Protein AF-A0A4Q1D4T2-F1 (afdb_monomer_lite)

Sequence (197 aa):
MIDPGKFRSHTGITPYEFVEYIIKCVTGVSAIFPLFMLFPDWHDDIYWMIISLMISMTYNNESKAAIERMRGNVIGSIVGGGCWFLKAFLTRFGTIAVNQNAALLICIIIGLVVIITACAGLRMISVARTALVGFFIVIIYEDHHHSWQGAVIRSASVVAGCMAGLCINKSFAWGSRVLFGEKMKGTGKGADGDSIY

Structure (mmCIF, N/CA/C/O backbone):
data_AF-A0A4Q1D4T2-F1
#
_entry.id   AF-A0A4Q1D4T2-F1
#
loop_
_atom_site.group_PDB
_atom_site.id
_atom_site.type_symbol
_atom_site.label_atom_id
_atom_site.label_alt_id
_atom_site.label_comp_id
_atom_site.label_asym_id
_atom_site.label_entity_id
_atom_site.label_seq_id
_atom_site.pdbx_PDB_ins_code
_atom_site.Cartn_x
_atom_site.Cartn_y
_atom_site.Cartn_z
_atom_site.occupancy
_atom_site.B_iso_or_equiv
_atom_site.auth_seq_id
_atom_site.auth_comp_id
_atom_site.auth_asym_id
_atom_site.auth_atom_id
_atom_site.pdbx_PDB_mo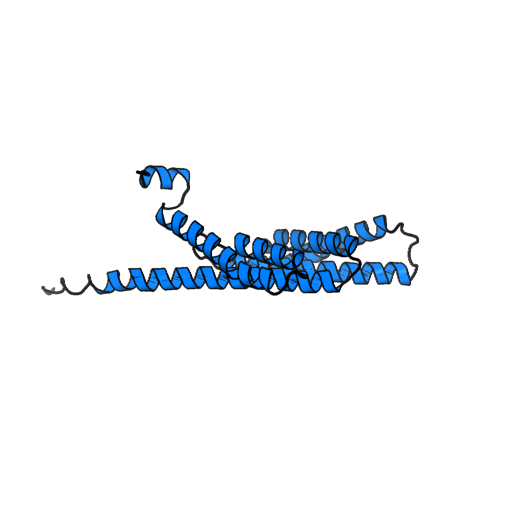del_num
ATOM 1 N N . MET A 1 1 ? -14.862 -18.295 29.938 1.00 54.44 1 MET A N 1
ATOM 2 C CA . MET A 1 1 ? -15.095 -16.839 29.814 1.00 54.44 1 MET A CA 1
ATOM 3 C C . MET A 1 1 ? -13.738 -16.158 29.770 1.00 54.44 1 MET A C 1
ATOM 5 O O . MET A 1 1 ? -12.902 -16.488 30.600 1.00 54.44 1 MET A O 1
ATOM 9 N N . ILE A 1 2 ? -13.475 -15.311 28.771 1.00 66.06 2 ILE A N 1
ATOM 10 C CA . ILE A 1 2 ? -12.213 -14.560 28.679 1.00 66.06 2 ILE A CA 1
ATOM 11 C C . ILE A 1 2 ? -12.228 -13.513 29.795 1.00 66.06 2 ILE A C 1
ATOM 13 O O . ILE A 1 2 ? -13.128 -12.679 29.818 1.00 66.06 2 ILE A O 1
ATOM 17 N N . ASP A 1 3 ? -11.269 -13.576 30.720 1.00 79.75 3 ASP A N 1
ATOM 18 C CA . ASP A 1 3 ? -11.080 -12.543 31.741 1.00 79.75 3 ASP A CA 1
ATOM 19 C C . ASP A 1 3 ? -10.652 -11.228 31.052 1.00 79.75 3 ASP A C 1
ATOM 21 O O . ASP A 1 3 ? -9.562 -11.178 30.465 1.00 79.75 3 ASP A O 1
ATOM 25 N N . PRO A 1 4 ? -11.480 -10.165 31.093 1.00 73.69 4 PRO A N 1
ATOM 26 C CA . PRO A 1 4 ? -11.188 -8.904 30.415 1.00 73.69 4 PRO A CA 1
ATOM 27 C C . PRO A 1 4 ? -9.897 -8.239 30.908 1.00 73.69 4 PRO A C 1
ATOM 29 O O . PRO A 1 4 ? -9.208 -7.587 30.120 1.00 73.69 4 PRO A O 1
ATOM 32 N N . GLY A 1 5 ? -9.554 -8.411 32.192 1.00 73.50 5 GLY A N 1
ATOM 33 C CA . GLY A 1 5 ? -8.363 -7.818 32.800 1.00 73.50 5 GLY A CA 1
ATOM 34 C C . GLY A 1 5 ? -7.083 -8.491 32.312 1.00 73.50 5 GLY A C 1
ATOM 35 O O . GLY A 1 5 ? -6.140 -7.817 31.891 1.00 73.50 5 GLY A O 1
ATOM 36 N N . LYS A 1 6 ? -7.083 -9.828 32.276 1.00 82.06 6 LYS A N 1
ATOM 37 C CA . LYS A 1 6 ? -5.957 -10.630 31.774 1.00 82.06 6 LYS A CA 1
ATOM 38 C C . LYS A 1 6 ? -5.776 -10.510 30.257 1.00 82.06 6 LYS A C 1
ATOM 40 O O . LYS A 1 6 ? -4.654 -10.557 29.761 1.00 82.06 6 LYS A O 1
ATOM 45 N N . PHE A 1 7 ? -6.865 -10.328 29.510 1.00 80.25 7 PHE A N 1
ATOM 46 C CA . PHE A 1 7 ? -6.803 -10.124 28.061 1.00 80.25 7 PHE A CA 1
ATOM 47 C C . PHE A 1 7 ? -6.173 -8.775 27.702 1.00 80.25 7 PHE A C 1
ATOM 49 O O . PHE A 1 7 ? -5.271 -8.718 26.863 1.00 80.25 7 PHE A O 1
ATOM 56 N N . ARG A 1 8 ? -6.597 -7.694 28.369 1.00 81.56 8 ARG A N 1
ATOM 57 C CA . ARG A 1 8 ? -6.056 -6.352 28.125 1.00 81.56 8 ARG A CA 1
ATOM 58 C C . ARG A 1 8 ? -4.578 -6.250 28.504 1.00 81.56 8 ARG A C 1
ATOM 60 O O . ARG A 1 8 ? -3.828 -5.615 27.771 1.00 81.56 8 ARG A O 1
ATOM 67 N N . SER A 1 9 ? -4.143 -6.877 29.599 1.00 80.19 9 SER A N 1
ATOM 68 C CA . SER A 1 9 ? -2.729 -6.839 30.003 1.00 80.19 9 SER A CA 1
ATOM 69 C C . SER A 1 9 ? -1.804 -7.550 29.013 1.00 80.19 9 SER A C 1
ATOM 71 O O . SER A 1 9 ? -0.653 -7.150 28.867 1.00 80.19 9 SER A O 1
ATOM 73 N N . HIS A 1 10 ? -2.302 -8.570 28.310 1.00 83.38 10 HIS A N 1
ATOM 74 C CA . HIS A 1 10 ? -1.513 -9.319 27.334 1.00 83.38 10 HIS A CA 1
ATOM 75 C C . HIS A 1 10 ? -1.548 -8.714 25.923 1.00 83.38 10 HIS A C 1
ATOM 77 O O . HIS A 1 10 ? -0.551 -8.761 25.211 1.00 83.38 10 HIS A O 1
ATOM 83 N N . THR A 1 11 ? -2.687 -8.151 25.510 1.00 80.69 11 THR A N 1
ATOM 84 C CA . THR A 1 11 ? -2.911 -7.706 24.119 1.00 80.69 11 THR A CA 1
ATOM 85 C C . THR A 1 11 ? -2.882 -6.191 23.935 1.00 80.69 11 THR A C 1
ATOM 87 O O . THR A 1 11 ? -2.790 -5.714 22.807 1.00 80.69 11 THR A O 1
ATOM 90 N N . GLY A 1 12 ? -2.990 -5.416 25.017 1.00 83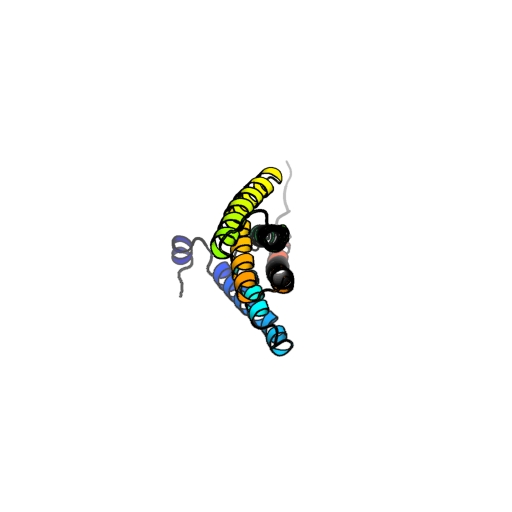.44 12 GLY A N 1
ATOM 91 C CA . GLY A 1 12 ? -3.098 -3.957 24.964 1.00 83.44 12 GLY A CA 1
ATOM 92 C C . GLY A 1 12 ? -4.442 -3.433 24.440 1.00 83.44 12 GLY A C 1
ATOM 93 O O . GLY A 1 12 ? -4.634 -2.220 24.407 1.00 83.44 12 GLY A O 1
ATOM 94 N N . ILE A 1 13 ? -5.381 -4.312 24.071 1.00 85.44 13 ILE A N 1
ATOM 95 C CA . ILE A 1 13 ? -6.704 -3.960 23.538 1.00 85.44 13 ILE A CA 1
ATOM 96 C C . ILE A 1 13 ? -7.817 -4.605 24.365 1.00 85.44 13 ILE A C 1
ATOM 98 O O . ILE A 1 13 ? -7.621 -5.590 25.079 1.00 85.44 13 ILE A O 1
ATOM 102 N N . THR A 1 14 ? -9.014 -4.033 24.307 1.00 85.75 14 THR A N 1
ATOM 103 C CA . THR A 1 14 ? -10.193 -4.631 24.939 1.00 85.75 14 THR A CA 1
ATOM 104 C C . THR A 1 14 ? -10.727 -5.806 24.114 1.00 85.75 14 THR A C 1
ATOM 106 O O . THR A 1 14 ? -10.590 -5.816 22.888 1.00 85.75 14 THR A O 1
ATOM 109 N N . PRO A 1 15 ? -11.412 -6.780 24.746 1.00 83.25 15 PRO A N 1
ATOM 110 C CA . PRO A 1 15 ? -12.112 -7.835 24.011 1.00 83.25 15 PRO A CA 1
ATOM 111 C C . PRO A 1 15 ? -13.119 -7.284 22.988 1.00 83.25 15 PRO A C 1
ATOM 113 O O . PRO A 1 15 ? -13.308 -7.873 21.929 1.00 83.25 15 PRO A O 1
ATOM 116 N N . TYR A 1 16 ? -13.735 -6.135 23.285 1.00 82.56 16 TYR A N 1
ATOM 117 C CA . TYR A 1 16 ? -14.653 -5.450 22.378 1.00 82.56 16 TYR A CA 1
ATOM 118 C C . TYR A 1 16 ? -13.938 -4.918 21.126 1.00 82.56 16 TYR A C 1
ATOM 120 O O . TYR A 1 16 ? -14.364 -5.226 20.018 1.00 82.56 16 TYR A O 1
ATOM 128 N N . GLU A 1 17 ? -12.821 -4.195 21.279 1.00 85.06 17 GLU A N 1
ATOM 129 C CA . GLU A 1 17 ? -12.025 -3.701 20.141 1.00 85.06 17 GLU A CA 1
ATOM 130 C C . GLU A 1 17 ? -11.497 -4.848 19.274 1.00 85.06 17 GLU A C 1
ATOM 132 O O . GLU A 1 17 ? -11.436 -4.728 18.051 1.00 85.06 17 GLU A O 1
ATOM 137 N N . PHE A 1 18 ? -11.156 -5.980 19.895 1.00 85.69 18 PHE A N 1
ATOM 138 C CA . PHE A 1 18 ? -10.726 -7.179 19.183 1.00 85.69 18 PHE A CA 1
ATOM 139 C C . PHE A 1 18 ? -11.845 -7.773 18.315 1.00 85.69 18 PHE A C 1
ATOM 141 O O . PHE A 1 18 ? -11.634 -8.037 17.131 1.00 85.69 18 PHE A O 1
ATOM 148 N N . VAL A 1 19 ? -13.048 -7.940 18.873 1.00 86.94 19 VAL A N 1
ATOM 149 C CA . VAL A 1 19 ? -14.211 -8.435 18.120 1.00 86.94 19 VAL A CA 1
ATOM 150 C C . VAL A 1 19 ? -14.622 -7.441 17.032 1.00 86.94 19 VAL A C 1
ATOM 152 O O . VAL A 1 19 ? -14.860 -7.850 15.898 1.00 86.94 19 VAL A O 1
ATOM 155 N N . GLU A 1 20 ? -14.640 -6.140 17.334 1.00 85.56 20 GLU A N 1
ATOM 156 C CA . GLU A 1 20 ? -14.912 -5.085 16.351 1.00 85.56 20 GLU A CA 1
ATOM 157 C C . GLU A 1 20 ? -13.915 -5.155 15.183 1.00 85.56 20 GLU A C 1
ATOM 159 O O . GLU A 1 20 ? -14.311 -5.078 14.020 1.00 85.56 20 GLU A O 1
ATOM 164 N N . TYR A 1 21 ? -12.629 -5.362 15.473 1.00 86.88 21 TYR A N 1
ATOM 165 C CA . TYR A 1 21 ? -11.598 -5.507 14.450 1.00 86.88 21 TYR A CA 1
ATOM 166 C C . TYR A 1 21 ? -11.799 -6.755 13.578 1.00 86.88 21 TYR A C 1
ATOM 168 O O . TYR A 1 21 ? -11.723 -6.656 12.353 1.00 86.88 21 TYR A O 1
ATOM 176 N N . ILE A 1 22 ? -12.135 -7.908 14.170 1.00 89.69 22 ILE A N 1
ATOM 177 C CA . ILE A 1 22 ? -12.465 -9.125 13.408 1.00 89.69 22 ILE A CA 1
ATOM 178 C C . ILE A 1 22 ? -13.648 -8.866 12.471 1.00 89.69 22 ILE A C 1
ATOM 180 O O . ILE A 1 22 ? -13.569 -9.178 11.282 1.00 89.69 22 ILE A O 1
ATOM 184 N N . ILE A 1 23 ? -14.724 -8.258 12.980 1.00 89.12 23 ILE A N 1
ATOM 185 C CA . ILE A 1 23 ? -15.926 -7.977 12.187 1.00 89.12 23 ILE A CA 1
ATOM 186 C C . ILE A 1 23 ? -15.597 -7.030 11.026 1.00 89.12 23 ILE A C 1
ATOM 188 O O . ILE A 1 23 ? -16.047 -7.277 9.906 1.00 89.12 23 ILE A O 1
ATOM 192 N N . LYS A 1 24 ? -14.781 -5.989 11.242 1.00 88.62 24 LYS A N 1
ATOM 193 C CA . LYS A 1 24 ? -14.320 -5.092 10.166 1.00 88.62 24 LYS A CA 1
ATOM 194 C C . LYS A 1 24 ? -13.550 -5.837 9.083 1.00 88.62 24 LYS A C 1
ATOM 196 O O . LYS A 1 24 ? -13.834 -5.641 7.904 1.00 88.62 24 LYS A O 1
ATOM 201 N N . CYS A 1 25 ? -12.605 -6.693 9.469 1.00 90.12 25 CYS A N 1
ATOM 202 C CA . CYS A 1 25 ? -11.808 -7.468 8.521 1.00 90.12 25 CYS A CA 1
ATOM 203 C C . CYS A 1 25 ? -12.690 -8.412 7.693 1.00 90.12 25 CYS A C 1
ATOM 205 O O . CYS A 1 25 ? -12.616 -8.398 6.466 1.00 90.12 25 CYS A O 1
ATOM 207 N N . VAL A 1 26 ? -13.583 -9.166 8.342 1.00 92.38 26 VAL A N 1
ATOM 208 C CA . VAL A 1 26 ? -14.508 -10.083 7.656 1.00 92.38 26 VAL A CA 1
ATOM 209 C C . VAL A 1 26 ? -15.459 -9.321 6.732 1.00 92.38 26 VAL A C 1
ATOM 211 O O . VAL A 1 26 ? -15.619 -9.699 5.572 1.00 92.38 26 VAL A O 1
ATOM 214 N N . THR A 1 27 ? -16.043 -8.216 7.204 1.00 89.44 27 THR A N 1
ATOM 215 C CA . THR A 1 27 ? -16.947 -7.368 6.407 1.00 89.44 27 THR A CA 1
ATOM 216 C C . THR A 1 27 ? -16.222 -6.776 5.202 1.00 89.44 27 THR A C 1
ATOM 218 O O . THR A 1 27 ? -16.759 -6.772 4.100 1.00 89.44 27 THR A O 1
ATOM 221 N N . GLY A 1 28 ? -14.983 -6.318 5.388 1.00 88.12 28 GLY A N 1
ATOM 222 C CA . GLY A 1 28 ? -14.174 -5.754 4.317 1.00 88.12 28 GLY A CA 1
ATOM 223 C C . GLY A 1 28 ? -13.866 -6.761 3.212 1.00 88.12 28 GLY A C 1
ATOM 224 O O . GLY A 1 28 ? -14.085 -6.457 2.043 1.00 88.12 28 GLY A O 1
ATOM 225 N N . VAL A 1 29 ? -13.399 -7.964 3.561 1.00 89.62 29 VAL A N 1
ATOM 226 C CA . VAL A 1 29 ? -13.145 -9.015 2.557 1.00 89.62 29 VAL A CA 1
ATOM 227 C C . VAL A 1 29 ? -14.445 -9.416 1.860 1.00 89.62 29 VAL A C 1
ATOM 229 O O . VAL A 1 29 ? -14.484 -9.514 0.634 1.00 89.62 29 VAL A O 1
ATOM 232 N N . SER A 1 30 ? -15.528 -9.568 2.625 1.00 89.88 30 SER A N 1
ATOM 233 C CA . SER A 1 30 ? -16.848 -9.906 2.079 1.00 89.88 30 SER A CA 1
ATOM 234 C C . SER A 1 30 ? -17.364 -8.840 1.108 1.00 89.88 30 SER A C 1
ATOM 236 O O . SER A 1 30 ? -18.016 -9.178 0.128 1.00 89.88 30 SER A O 1
ATOM 238 N N . ALA A 1 31 ? -17.040 -7.562 1.329 1.00 87.25 31 ALA A N 1
ATOM 239 C CA . ALA A 1 31 ? -17.412 -6.470 0.432 1.00 87.25 31 ALA A CA 1
ATOM 240 C C . ALA A 1 31 ? -16.628 -6.470 -0.894 1.00 87.25 31 ALA A C 1
ATOM 242 O O . ALA A 1 31 ? -17.139 -5.969 -1.892 1.00 87.25 31 ALA A O 1
ATOM 243 N N . ILE A 1 32 ? -15.413 -7.034 -0.927 1.00 86.75 32 ILE A N 1
ATOM 244 C CA . ILE A 1 32 ? -14.623 -7.182 -2.164 1.00 86.75 32 ILE A CA 1
ATOM 245 C C . ILE A 1 32 ? -15.040 -8.432 -2.957 1.00 86.75 32 ILE A C 1
ATOM 247 O O . ILE A 1 32 ? -14.897 -8.460 -4.178 1.00 86.75 32 ILE A O 1
ATOM 251 N N . PHE A 1 33 ? -15.610 -9.447 -2.306 1.00 85.88 33 PHE A N 1
ATOM 252 C CA . PHE A 1 33 ? -16.002 -10.704 -2.952 1.00 85.88 33 PHE A CA 1
ATOM 253 C C . PHE A 1 33 ? -16.898 -10.549 -4.206 1.00 85.88 33 PHE A C 1
ATOM 255 O O . PHE A 1 33 ? -16.615 -11.207 -5.207 1.00 85.88 33 PHE A O 1
ATOM 262 N N . PRO A 1 34 ? -17.912 -9.660 -4.251 1.00 85.94 34 PRO A N 1
ATOM 263 C CA . PRO A 1 34 ? -18.678 -9.425 -5.477 1.00 85.94 34 PRO A CA 1
ATOM 264 C C . PRO A 1 34 ? -17.823 -8.885 -6.628 1.00 85.94 34 PRO A C 1
ATOM 266 O O . PRO A 1 34 ? -18.046 -9.241 -7.781 1.00 85.94 34 PRO A O 1
ATOM 269 N N . LEU A 1 35 ? -16.819 -8.056 -6.326 1.00 82.06 35 LEU A N 1
ATOM 270 C CA . LEU A 1 35 ? -15.911 -7.501 -7.329 1.00 82.06 35 LEU A CA 1
ATOM 271 C C . LEU A 1 35 ? -15.062 -8.604 -7.974 1.00 82.06 35 LEU A C 1
ATOM 273 O O . LEU A 1 35 ? -14.841 -8.585 -9.180 1.00 82.06 35 LEU A O 1
ATOM 277 N N . PHE A 1 36 ? -14.671 -9.601 -7.179 1.00 82.25 36 PHE A N 1
ATOM 278 C CA . PHE A 1 36 ? -13.978 -10.801 -7.646 1.00 82.25 36 PHE A CA 1
ATOM 279 C C . PHE A 1 36 ? -14.824 -11.642 -8.607 1.00 82.25 36 PHE A C 1
ATOM 281 O O . PHE A 1 36 ? -14.306 -12.154 -9.593 1.00 82.25 36 PHE A O 1
ATOM 288 N N . MET A 1 37 ? -16.133 -11.752 -8.362 1.00 85.12 37 MET A N 1
ATOM 289 C CA . MET A 1 37 ? -17.036 -12.468 -9.270 1.00 85.12 37 MET A CA 1
ATOM 290 C C . MET A 1 37 ? -17.311 -11.710 -10.573 1.00 85.12 37 MET A C 1
ATOM 292 O O . MET A 1 37 ? -17.527 -12.339 -11.605 1.00 85.12 37 MET A O 1
ATOM 296 N N . LEU A 1 38 ? -17.321 -10.375 -10.534 1.00 87.12 38 LEU A N 1
ATOM 297 C CA . LEU A 1 38 ? -17.622 -9.538 -11.700 1.00 87.12 38 LEU A CA 1
ATOM 298 C C . LEU A 1 38 ? -16.421 -9.345 -12.636 1.00 87.12 38 LEU A C 1
ATOM 300 O O . LEU A 1 38 ? -16.621 -9.167 -13.835 1.00 87.12 38 LEU A O 1
ATOM 304 N N . PHE A 1 39 ? -15.193 -9.384 -12.108 1.00 84.12 39 PHE A N 1
ATOM 305 C CA . PHE A 1 39 ? -13.964 -9.119 -12.867 1.00 84.12 39 PHE A CA 1
ATOM 306 C C . PHE A 1 39 ? -12.912 -10.226 -12.662 1.00 84.12 39 PHE A C 1
ATOM 308 O O . PHE A 1 39 ? -11.862 -9.975 -12.065 1.00 84.12 39 PHE A O 1
ATOM 315 N N . PRO A 1 40 ? -13.159 -11.454 -13.156 1.00 76.31 40 PRO A N 1
ATOM 316 C CA . PRO A 1 40 ? -12.243 -12.581 -12.973 1.00 76.31 40 PRO A CA 1
ATOM 317 C C . PRO A 1 40 ? -10.883 -12.372 -13.656 1.00 76.31 40 PRO A C 1
ATOM 319 O O . PRO A 1 40 ? -9.874 -12.863 -13.161 1.00 76.31 40 PRO A O 1
ATOM 322 N N . ASP A 1 41 ? -10.828 -11.595 -14.741 1.00 78.88 41 ASP A N 1
ATOM 323 C CA . ASP A 1 41 ? -9.581 -11.301 -15.461 1.00 78.88 41 ASP A CA 1
ATOM 324 C C . ASP A 1 41 ? -8.625 -10.392 -14.663 1.00 78.88 41 ASP A C 1
ATOM 326 O O . ASP A 1 41 ? -7.455 -10.265 -15.010 1.00 78.88 41 ASP A O 1
ATOM 330 N N . TRP A 1 42 ? -9.109 -9.732 -13.601 1.00 77.31 42 TRP A N 1
ATOM 331 C CA . TRP A 1 42 ? -8.349 -8.765 -12.789 1.00 77.31 42 TRP A CA 1
ATOM 332 C C . TRP A 1 42 ? -7.916 -9.368 -11.445 1.00 77.31 42 TRP A C 1
ATOM 334 O O . TRP A 1 42 ? -7.736 -8.675 -10.444 1.00 77.31 42 TRP A O 1
ATOM 344 N N . HIS A 1 43 ? -7.782 -10.690 -11.403 1.00 75.94 43 HIS A N 1
ATOM 345 C CA . HIS A 1 43 ? -7.569 -11.471 -10.190 1.00 75.94 43 HIS A CA 1
ATOM 346 C C . HIS A 1 43 ? -6.373 -10.990 -9.344 1.00 75.94 43 HIS A C 1
ATOM 348 O O . HIS A 1 43 ? -6.500 -10.803 -8.130 1.00 75.94 43 HIS A O 1
ATOM 354 N N . ASP A 1 44 ? -5.235 -10.714 -9.985 1.00 77.88 44 ASP A N 1
ATOM 355 C CA . ASP A 1 44 ? -4.023 -10.243 -9.305 1.00 77.88 44 ASP A CA 1
ATOM 356 C C . ASP A 1 44 ? -4.216 -8.853 -8.689 1.00 77.88 44 ASP A C 1
ATOM 358 O O . ASP A 1 44 ? -3.823 -8.599 -7.546 1.00 77.88 44 ASP A O 1
ATOM 362 N N . ASP A 1 45 ? -4.893 -7.959 -9.407 1.00 81.88 45 ASP A N 1
ATOM 363 C CA . ASP A 1 45 ? -5.210 -6.608 -8.950 1.00 81.88 45 ASP A CA 1
ATOM 364 C C . ASP A 1 45 ? -6.181 -6.612 -7.765 1.00 81.88 45 ASP A C 1
ATOM 366 O O . ASP A 1 45 ? -6.041 -5.816 -6.828 1.00 81.88 45 ASP A O 1
ATOM 370 N N . ILE A 1 46 ? -7.122 -7.558 -7.750 1.00 84.00 46 ILE A N 1
ATOM 371 C CA . ILE A 1 46 ? -8.056 -7.743 -6.639 1.00 84.00 46 ILE A CA 1
ATOM 372 C C . ILE A 1 46 ? -7.321 -8.236 -5.388 1.00 84.00 46 ILE A C 1
ATOM 374 O O . ILE A 1 46 ? -7.613 -7.755 -4.290 1.00 84.00 46 ILE A O 1
ATOM 378 N N . TYR A 1 47 ? -6.306 -9.098 -5.510 1.00 84.62 47 TYR A N 1
ATOM 379 C CA . TYR A 1 47 ? -5.472 -9.450 -4.356 1.00 84.62 47 TYR A CA 1
ATOM 380 C C . TYR A 1 47 ? -4.720 -8.250 -3.789 1.00 84.62 47 TYR A C 1
ATOM 382 O O . TYR A 1 47 ? -4.688 -8.070 -2.569 1.00 84.62 47 TYR A O 1
ATOM 390 N N . TRP A 1 48 ? -4.172 -7.383 -4.641 1.00 82.88 48 TRP A N 1
ATOM 391 C CA . TRP A 1 48 ? -3.537 -6.146 -4.181 1.00 82.88 48 TRP A CA 1
ATOM 392 C C . TRP A 1 48 ? -4.520 -5.220 -3.468 1.00 82.88 48 TRP A C 1
ATOM 394 O O . TRP A 1 48 ? -4.162 -4.598 -2.459 1.00 82.88 48 TRP A O 1
ATOM 404 N N . MET A 1 49 ? -5.767 -5.168 -3.936 1.00 86.56 49 MET A N 1
ATOM 405 C CA . MET A 1 49 ? -6.842 -4.437 -3.275 1.00 86.56 49 MET A CA 1
ATOM 406 C C . MET A 1 49 ? -7.162 -5.028 -1.895 1.00 86.56 49 MET A C 1
ATOM 408 O O . MET A 1 49 ? -7.218 -4.276 -0.921 1.00 86.56 49 MET A O 1
ATOM 412 N N . ILE A 1 50 ? -7.299 -6.355 -1.776 1.00 87.00 50 ILE A N 1
ATOM 413 C CA . ILE A 1 50 ? -7.564 -7.049 -0.501 1.00 87.00 50 ILE A CA 1
ATOM 414 C C . ILE A 1 50 ? -6.420 -6.825 0.489 1.00 87.00 50 ILE A C 1
ATOM 416 O O . ILE A 1 50 ? -6.665 -6.466 1.641 1.00 87.00 50 ILE A O 1
ATOM 420 N N . ILE A 1 51 ? -5.170 -6.983 0.048 1.00 87.12 51 ILE A N 1
ATOM 421 C CA . ILE A 1 51 ? -3.989 -6.734 0.883 1.00 87.12 51 ILE A CA 1
ATOM 422 C C . ILE A 1 51 ? -4.025 -5.298 1.409 1.00 87.12 51 ILE A C 1
ATOM 424 O O . ILE A 1 51 ? -3.899 -5.073 2.612 1.00 87.12 51 ILE A O 1
ATOM 428 N N . SER A 1 52 ? -4.258 -4.324 0.530 1.00 86.00 52 SER A N 1
ATOM 429 C CA . SER A 1 52 ? -4.295 -2.902 0.890 1.00 86.00 52 SER A CA 1
ATOM 430 C C . SER A 1 52 ? -5.447 -2.564 1.834 1.00 86.00 52 SER A C 1
ATOM 432 O O . SER A 1 52 ? -5.272 -1.769 2.761 1.00 86.00 52 SER A O 1
ATOM 434 N N . LEU A 1 53 ? -6.601 -3.203 1.635 1.00 89.19 53 LEU A N 1
ATOM 435 C CA . LEU A 1 53 ? -7.767 -3.103 2.501 1.00 89.19 53 LEU A CA 1
ATOM 436 C C . LEU A 1 53 ? -7.449 -3.605 3.912 1.00 89.19 53 LEU A C 1
ATOM 438 O O . LEU A 1 53 ? -7.617 -2.856 4.871 1.00 89.19 53 LEU A O 1
ATOM 442 N N . MET A 1 54 ? -6.963 -4.844 4.039 1.00 87.94 54 MET A N 1
ATOM 443 C CA . MET A 1 54 ? -6.658 -5.478 5.330 1.00 87.94 54 MET A CA 1
ATOM 444 C C . MET A 1 54 ? -5.630 -4.687 6.111 1.00 87.94 54 MET A C 1
ATOM 446 O O . MET A 1 54 ? -5.797 -4.403 7.292 1.00 87.94 54 MET A O 1
ATOM 450 N N . ILE A 1 55 ? -4.582 -4.277 5.413 1.00 85.00 55 ILE A N 1
ATOM 451 C CA . ILE A 1 55 ? -3.513 -3.495 5.987 1.00 85.00 55 ILE A CA 1
ATOM 452 C C . ILE A 1 55 ? -4.073 -2.144 6.493 1.00 85.00 55 ILE A C 1
ATOM 454 O O . ILE A 1 55 ? -3.672 -1.690 7.565 1.00 85.00 55 ILE A O 1
ATOM 458 N N . SER A 1 56 ? -5.025 -1.519 5.788 1.00 85.56 56 SER A N 1
ATOM 459 C CA . SER A 1 56 ? -5.656 -0.231 6.150 1.00 85.56 56 SER A CA 1
ATOM 460 C C . SER A 1 56 ? -6.671 -0.289 7.297 1.00 85.56 56 SER A C 1
ATOM 462 O O . SER A 1 56 ? -6.986 0.761 7.865 1.00 85.56 56 SER A O 1
ATOM 464 N N . MET A 1 57 ? -7.165 -1.472 7.662 1.00 84.25 57 MET A N 1
ATOM 465 C CA . MET A 1 57 ? -8.045 -1.629 8.820 1.00 84.25 57 MET A CA 1
ATOM 466 C C . MET A 1 57 ? -7.272 -1.380 10.111 1.00 84.25 57 MET A C 1
ATOM 468 O O . MET A 1 57 ? -6.142 -1.833 10.281 1.00 84.25 57 MET A O 1
ATOM 472 N N . THR A 1 58 ? -7.892 -0.668 11.048 1.00 85.44 58 THR A N 1
ATOM 473 C CA . THR A 1 58 ? -7.298 -0.394 12.359 1.00 85.44 58 THR A CA 1
ATOM 474 C C . THR A 1 58 ? -8.305 -0.696 13.461 1.00 85.44 58 THR A C 1
ATOM 476 O O . THR A 1 58 ? -9.509 -0.462 13.320 1.00 85.44 58 THR A O 1
ATOM 479 N N . TYR A 1 59 ? -7.827 -1.233 14.586 1.00 80.38 59 TYR A N 1
ATOM 480 C CA . TYR A 1 59 ? -8.691 -1.510 15.739 1.00 80.38 59 TYR A CA 1
ATOM 481 C C . TYR A 1 59 ? -9.219 -0.208 16.366 1.00 80.38 59 TYR A C 1
ATOM 483 O O . TYR A 1 59 ? -10.368 -0.152 16.790 1.00 80.38 59 TYR A O 1
ATOM 491 N N . ASN A 1 60 ? -8.415 0.860 16.339 1.00 76.75 60 ASN A N 1
ATOM 492 C CA . ASN A 1 60 ? -8.715 2.172 16.919 1.00 76.75 60 ASN A CA 1
ATOM 493 C C . ASN A 1 60 ? -9.454 3.136 15.966 1.00 76.75 60 ASN A C 1
ATOM 495 O O . ASN A 1 60 ? -9.638 4.303 16.303 1.00 76.75 60 ASN A O 1
ATOM 499 N N . ASN A 1 61 ? -9.871 2.677 14.779 1.00 76.06 61 ASN A N 1
ATOM 500 C CA . ASN A 1 61 ? -10.526 3.497 13.750 1.00 76.06 61 ASN A CA 1
ATOM 501 C C . ASN A 1 61 ? -9.688 4.688 13.234 1.00 76.06 61 ASN A C 1
ATOM 503 O O . ASN A 1 61 ? -10.224 5.608 12.606 1.00 76.06 61 ASN A O 1
ATOM 507 N N . GLU A 1 62 ? -8.372 4.696 13.455 1.00 80.88 62 GLU A N 1
ATOM 508 C CA . GLU A 1 62 ? -7.515 5.761 12.948 1.00 80.88 62 GLU A CA 1
ATOM 509 C C . GLU A 1 62 ? -7.360 5.699 11.428 1.00 80.88 62 GLU A C 1
ATOM 511 O O . GLU A 1 62 ? -7.077 4.661 10.829 1.00 80.88 62 GLU A O 1
ATOM 516 N N . SER A 1 63 ? -7.485 6.868 10.800 1.00 82.38 63 SER A N 1
ATOM 517 C CA . SER A 1 63 ? -7.347 7.045 9.349 1.00 82.38 63 SER A CA 1
ATOM 518 C C . SER A 1 63 ? -5.896 7.214 8.890 1.00 82.38 63 SER A C 1
ATOM 520 O O . SER A 1 63 ? -5.613 7.142 7.694 1.00 82.38 63 SER A O 1
ATOM 522 N N . LYS A 1 64 ? -4.968 7.453 9.827 1.00 83.62 64 LYS A N 1
ATOM 523 C CA . LYS A 1 64 ? -3.570 7.780 9.523 1.00 83.62 64 LYS A CA 1
ATOM 524 C C . LYS A 1 64 ? -2.890 6.663 8.731 1.00 83.62 64 LYS A C 1
ATOM 526 O O . LYS A 1 64 ? -2.298 6.938 7.693 1.00 83.62 64 LYS A O 1
ATOM 531 N N . ALA A 1 65 ? -3.061 5.415 9.165 1.00 80.12 65 ALA A N 1
ATOM 532 C CA . ALA A 1 65 ? -2.458 4.256 8.516 1.00 80.12 65 ALA A CA 1
ATOM 533 C C . ALA A 1 65 ? -2.928 4.084 7.061 1.00 80.12 65 ALA A C 1
ATOM 535 O O . ALA A 1 65 ? -2.117 3.819 6.179 1.00 80.12 65 ALA A O 1
ATOM 536 N N . ALA A 1 66 ? -4.219 4.280 6.778 1.00 84.25 66 ALA A N 1
ATOM 537 C CA . ALA A 1 66 ? -4.742 4.205 5.413 1.00 84.25 66 ALA A CA 1
ATOM 538 C C . ALA A 1 66 ? -4.153 5.315 4.521 1.00 84.25 66 ALA A C 1
ATOM 540 O O . ALA A 1 66 ? -3.697 5.049 3.411 1.00 84.25 66 ALA A O 1
ATOM 541 N N . ILE A 1 67 ? -4.098 6.556 5.019 1.00 85.00 67 ILE A N 1
ATOM 542 C CA . ILE A 1 67 ? -3.593 7.716 4.263 1.00 85.00 67 ILE A CA 1
ATOM 543 C C . ILE A 1 67 ? -2.092 7.601 3.988 1.00 85.00 67 ILE A C 1
ATOM 545 O O . ILE A 1 67 ? -1.648 7.847 2.865 1.00 85.00 67 ILE A O 1
ATOM 549 N N . GLU A 1 68 ? -1.303 7.219 4.994 1.00 86.69 68 GLU A N 1
ATOM 550 C CA . GLU A 1 68 ? 0.135 7.003 4.830 1.00 86.69 68 GLU A CA 1
ATOM 551 C C . GLU A 1 68 ? 0.404 5.917 3.783 1.00 86.69 68 GLU A C 1
ATOM 553 O O . GLU A 1 68 ? 1.319 6.056 2.972 1.00 86.69 68 GLU A O 1
ATOM 558 N N . ARG A 1 69 ? -0.438 4.880 3.711 1.00 84.94 69 ARG A N 1
ATOM 559 C CA . ARG A 1 69 ? -0.282 3.823 2.707 1.00 84.94 69 ARG A CA 1
ATOM 560 C C . ARG A 1 69 ? -0.745 4.200 1.315 1.00 84.94 69 ARG A C 1
ATOM 562 O O . ARG A 1 69 ? -0.053 3.830 0.369 1.00 84.94 69 ARG A O 1
ATOM 569 N N . MET A 1 70 ? -1.818 4.975 1.175 1.00 87.31 70 MET A N 1
ATOM 570 C CA . MET A 1 70 ? -2.188 5.559 -0.119 1.00 87.31 70 MET A CA 1
ATOM 571 C C . MET A 1 70 ? -1.038 6.408 -0.661 1.00 87.31 70 MET A C 1
ATOM 573 O O . MET A 1 70 ? -0.565 6.180 -1.769 1.00 87.31 70 MET A O 1
ATOM 577 N N . ARG A 1 71 ? -0.525 7.340 0.151 1.00 88.75 71 ARG A N 1
ATOM 578 C CA . ARG A 1 71 ? 0.570 8.235 -0.250 1.00 88.75 71 ARG A CA 1
ATOM 579 C C . ARG A 1 71 ? 1.837 7.469 -0.607 1.00 88.75 71 ARG A C 1
ATOM 581 O O . ARG A 1 71 ? 2.445 7.760 -1.631 1.00 88.75 71 ARG A O 1
ATOM 588 N N . GLY A 1 72 ? 2.211 6.483 0.208 1.00 87.69 72 GLY A N 1
ATOM 589 C CA . GLY A 1 72 ? 3.397 5.670 -0.039 1.00 87.69 72 GLY A CA 1
ATOM 590 C C . GLY A 1 72 ? 3.295 4.909 -1.348 1.00 87.69 72 GLY A C 1
ATOM 591 O O . GLY A 1 72 ? 4.164 5.048 -2.201 1.00 87.69 72 GLY A O 1
ATOM 592 N N . ASN A 1 73 ? 2.203 4.174 -1.552 1.00 88.06 73 ASN A N 1
ATOM 593 C CA . ASN A 1 73 ? 2.028 3.399 -2.775 1.00 88.06 73 ASN A CA 1
ATOM 594 C C . ASN A 1 73 ? 1.922 4.275 -4.025 1.00 88.06 73 ASN A C 1
ATOM 596 O O . ASN A 1 73 ? 2.485 3.903 -5.050 1.00 88.06 73 ASN A O 1
ATOM 600 N N . VAL A 1 74 ? 1.289 5.449 -3.945 1.00 88.81 74 VAL A N 1
ATOM 601 C CA . VAL A 1 74 ? 1.244 6.398 -5.068 1.00 88.81 74 VAL A CA 1
ATOM 602 C C . VAL A 1 74 ? 2.648 6.895 -5.419 1.00 88.81 74 VAL A C 1
ATOM 604 O O . VAL A 1 74 ? 3.043 6.807 -6.577 1.00 88.81 74 VAL A O 1
ATOM 607 N N . ILE A 1 75 ? 3.433 7.349 -4.434 1.00 91.00 75 ILE A N 1
ATOM 608 C CA . ILE A 1 75 ? 4.812 7.814 -4.668 1.00 91.00 75 ILE A CA 1
ATOM 609 C C . ILE A 1 75 ? 5.670 6.684 -5.244 1.00 91.00 75 ILE A C 1
ATOM 611 O O . ILE A 1 75 ? 6.343 6.877 -6.254 1.00 91.00 75 ILE A O 1
ATOM 615 N N . GLY A 1 76 ? 5.612 5.498 -4.634 1.00 88.69 76 GLY A N 1
ATOM 616 C CA . GLY A 1 76 ? 6.355 4.329 -5.094 1.00 88.69 76 GLY A CA 1
ATOM 617 C C . GLY A 1 76 ? 5.993 3.928 -6.523 1.00 88.69 76 GLY A C 1
ATOM 618 O O . GLY A 1 76 ? 6.884 3.651 -7.320 1.00 88.69 76 GLY A O 1
ATOM 619 N N . SER A 1 77 ? 4.705 3.974 -6.876 1.00 88.56 77 SER A N 1
ATOM 620 C CA . SER A 1 77 ? 4.239 3.618 -8.221 1.00 88.56 77 SER A CA 1
ATOM 621 C C . SER A 1 77 ? 4.637 4.645 -9.276 1.00 88.56 77 SER A C 1
ATOM 623 O O . SER A 1 77 ? 5.019 4.261 -10.377 1.00 88.56 77 SER A O 1
ATOM 625 N N . ILE A 1 78 ? 4.615 5.940 -8.939 1.00 89.81 78 ILE A N 1
ATOM 626 C CA . ILE A 1 78 ? 5.087 7.008 -9.833 1.00 89.81 78 ILE A CA 1
ATOM 627 C C . ILE A 1 78 ? 6.579 6.831 -10.134 1.00 89.81 78 ILE A C 1
ATOM 629 O O . ILE A 1 78 ? 6.987 6.888 -11.292 1.00 89.81 78 ILE A O 1
ATOM 633 N N . VAL A 1 79 ? 7.398 6.589 -9.105 1.00 90.69 79 VAL A N 1
ATOM 634 C CA . VAL A 1 79 ? 8.844 6.396 -9.291 1.00 90.69 79 VAL A CA 1
ATOM 635 C C . VAL A 1 79 ? 9.143 5.077 -10.014 1.00 90.69 79 VAL A C 1
ATOM 637 O O . VAL A 1 79 ? 10.042 5.038 -10.854 1.00 90.69 79 VAL A O 1
ATOM 640 N N . GLY A 1 80 ? 8.367 4.023 -9.743 1.00 88.19 80 GLY A N 1
ATOM 641 C CA . GLY A 1 80 ? 8.457 2.727 -10.423 1.00 88.19 80 GLY A CA 1
ATOM 642 C C . GLY A 1 80 ? 8.193 2.849 -11.920 1.00 88.19 80 GLY A C 1
ATOM 643 O O . GLY A 1 80 ? 9.080 2.558 -12.716 1.00 88.19 80 GLY A O 1
ATOM 644 N N . GLY A 1 81 ? 7.047 3.421 -12.301 1.00 85.38 81 GLY A N 1
ATOM 645 C CA . GLY A 1 81 ? 6.734 3.672 -13.711 1.00 85.38 81 GLY A CA 1
ATOM 646 C C . GLY A 1 81 ? 7.740 4.617 -14.381 1.00 85.38 81 GLY A C 1
ATOM 647 O O . GLY A 1 81 ? 8.108 4.428 -15.539 1.00 85.38 81 GLY A O 1
ATOM 648 N N . GLY A 1 82 ? 8.274 5.600 -13.645 1.00 86.06 82 GLY A N 1
ATOM 649 C CA . GLY A 1 82 ? 9.373 6.447 -14.121 1.00 86.06 82 GLY A CA 1
ATOM 650 C C . GLY A 1 82 ? 10.647 5.662 -14.465 1.00 86.06 82 GLY A C 1
ATOM 651 O O . GLY A 1 82 ? 11.319 5.981 -15.447 1.00 86.06 82 GLY A O 1
ATOM 652 N N . CYS A 1 83 ? 10.961 4.602 -13.714 1.00 84.75 83 CYS A N 1
ATOM 653 C CA . CYS A 1 83 ? 12.096 3.723 -14.003 1.00 84.75 83 CYS A CA 1
ATOM 654 C C . CYS A 1 83 ? 11.904 2.917 -15.291 1.00 84.75 83 CYS A C 1
ATOM 656 O O . CYS A 1 83 ? 12.877 2.713 -16.017 1.00 84.75 83 CYS A O 1
ATOM 658 N N . TRP A 1 84 ? 10.674 2.516 -15.626 1.00 78.62 84 TRP A N 1
ATOM 659 C CA . TRP A 1 84 ? 10.377 1.882 -16.912 1.00 78.62 84 TRP A CA 1
ATOM 660 C C . TRP A 1 84 ? 10.696 2.812 -18.089 1.00 78.62 84 TRP A C 1
ATOM 662 O O . TRP A 1 84 ? 11.414 2.423 -19.016 1.00 78.62 84 TRP A O 1
ATOM 672 N N . PHE A 1 85 ? 10.256 4.074 -18.014 1.00 80.25 85 PHE A N 1
ATOM 673 C CA . PHE A 1 85 ? 10.584 5.086 -19.025 1.00 80.25 85 PHE A CA 1
ATOM 674 C C . PHE A 1 85 ? 12.089 5.361 -19.103 1.00 80.25 85 PHE A C 1
ATOM 676 O O . PHE A 1 85 ? 12.636 5.464 -20.202 1.00 80.25 85 PHE A O 1
ATOM 683 N N . LEU A 1 86 ? 12.777 5.426 -17.959 1.00 80.62 86 LEU A N 1
ATOM 684 C CA . LEU A 1 86 ? 14.226 5.619 -17.912 1.00 80.62 86 LEU A CA 1
ATOM 685 C C . LEU A 1 86 ? 14.979 4.439 -18.548 1.00 80.62 86 LEU A C 1
ATOM 687 O O . LEU A 1 86 ? 15.882 4.658 -19.354 1.00 80.62 86 LEU A O 1
ATOM 691 N N . LYS A 1 87 ? 14.579 3.193 -18.261 1.00 76.06 87 LYS A N 1
ATOM 692 C CA . LYS A 1 87 ? 15.143 1.978 -18.877 1.00 76.06 87 LYS A CA 1
ATOM 693 C C . LYS A 1 87 ? 14.944 1.984 -20.394 1.00 76.06 87 LYS A C 1
ATOM 695 O O . LYS A 1 87 ? 15.892 1.712 -21.135 1.00 76.06 87 LYS A O 1
ATOM 700 N N . ALA A 1 88 ? 13.741 2.323 -20.863 1.00 76.06 88 ALA A N 1
ATOM 701 C CA . ALA A 1 88 ? 13.440 2.435 -22.288 1.00 76.06 88 ALA A CA 1
ATOM 702 C C . ALA A 1 88 ? 14.292 3.524 -22.962 1.00 76.06 88 ALA A C 1
ATOM 704 O O . ALA A 1 88 ? 14.870 3.283 -24.022 1.00 76.06 88 ALA A O 1
ATOM 705 N N . PHE A 1 89 ? 14.437 4.687 -22.321 1.00 78.94 89 PHE A N 1
ATOM 706 C CA . PHE A 1 89 ? 15.260 5.792 -22.811 1.00 78.94 89 PHE A CA 1
ATOM 707 C C . PHE A 1 89 ? 16.745 5.411 -22.909 1.00 78.94 89 PHE A C 1
ATOM 709 O O . PHE A 1 89 ? 17.345 5.578 -23.969 1.00 78.94 89 PHE A O 1
ATOM 716 N N . LEU A 1 90 ? 17.320 4.829 -21.850 1.00 73.88 90 LEU A N 1
ATOM 717 C CA . LEU A 1 90 ? 18.726 4.403 -21.811 1.00 73.88 90 LEU A CA 1
ATOM 718 C C . LEU A 1 90 ? 19.035 3.313 -22.848 1.00 73.88 90 LEU A C 1
ATOM 720 O O . LEU A 1 90 ? 20.083 3.353 -23.490 1.00 73.88 90 LEU A O 1
ATOM 724 N N . THR A 1 91 ? 18.105 2.376 -23.052 1.00 70.31 91 THR A N 1
ATOM 725 C CA . THR A 1 91 ? 18.241 1.311 -24.060 1.00 70.31 91 THR A CA 1
ATOM 726 C C . THR A 1 91 ? 18.137 1.873 -25.483 1.00 70.31 91 THR A C 1
ATOM 728 O O . THR A 1 91 ? 18.873 1.452 -26.371 1.00 70.31 91 THR A O 1
ATOM 731 N N . ARG A 1 92 ? 17.245 2.850 -25.713 1.00 71.06 92 ARG A N 1
ATOM 732 C CA . ARG A 1 92 ? 17.013 3.482 -27.024 1.00 71.06 92 ARG A CA 1
ATOM 733 C C . ARG A 1 92 ? 18.155 4.405 -27.448 1.00 71.06 92 ARG A C 1
ATOM 735 O O . ARG A 1 92 ? 18.505 4.412 -28.624 1.00 71.06 92 ARG A O 1
ATOM 742 N N . PHE A 1 93 ? 18.709 5.182 -26.518 1.00 68.62 93 PHE A N 1
ATOM 743 C CA . PHE A 1 93 ? 19.764 6.161 -26.797 1.00 68.62 93 PHE A CA 1
ATOM 744 C C . PHE A 1 93 ? 21.186 5.583 -26.757 1.00 68.62 93 PHE A C 1
ATOM 746 O O . PHE A 1 93 ? 22.143 6.318 -26.986 1.00 68.62 93 PHE A O 1
ATOM 753 N N . GLY A 1 94 ? 21.342 4.274 -26.522 1.00 56.91 94 GLY A N 1
ATOM 754 C CA . GLY A 1 94 ? 22.596 3.548 -26.757 1.00 56.91 94 GLY A CA 1
ATOM 755 C C . GLY A 1 94 ? 23.792 4.019 -25.924 1.00 56.91 94 GLY A C 1
ATOM 756 O O . GLY A 1 94 ? 24.921 3.644 -26.221 1.00 56.91 94 GLY A O 1
ATOM 757 N N . THR A 1 95 ? 23.572 4.837 -24.889 1.00 54.47 95 THR A N 1
ATOM 758 C CA . THR A 1 95 ? 24.653 5.485 -24.133 1.00 54.47 95 THR A CA 1
ATOM 759 C C . THR A 1 95 ? 25.518 4.476 -23.382 1.00 54.47 95 THR A C 1
ATOM 761 O O . THR A 1 95 ? 26.664 4.776 -23.061 1.00 54.47 95 THR A O 1
ATOM 764 N N . ILE A 1 96 ? 25.005 3.274 -23.097 1.00 54.19 96 ILE A N 1
ATOM 765 C CA . ILE A 1 96 ? 25.770 2.249 -22.399 1.00 54.19 96 ILE A CA 1
ATOM 766 C C . ILE A 1 96 ? 25.333 0.857 -22.889 1.00 54.19 96 ILE A C 1
ATOM 768 O O . ILE A 1 96 ? 24.151 0.520 -22.836 1.00 54.19 96 ILE A O 1
ATOM 772 N N . ALA A 1 97 ? 26.285 0.026 -23.327 1.00 55.72 97 ALA A N 1
ATOM 773 C CA . ALA A 1 97 ? 26.092 -1.406 -23.583 1.00 55.72 97 ALA A CA 1
ATOM 774 C C . ALA A 1 97 ? 25.913 -2.171 -22.253 1.00 55.72 97 ALA A C 1
ATOM 776 O O . ALA A 1 97 ? 26.709 -3.034 -21.888 1.00 55.72 97 ALA A O 1
ATOM 777 N N . VAL A 1 98 ? 24.908 -1.786 -21.466 1.00 57.38 98 VAL A N 1
ATOM 778 C CA . VAL A 1 98 ? 24.608 -2.417 -20.180 1.00 57.38 98 VAL A CA 1
ATOM 779 C C . VAL A 1 98 ? 23.795 -3.663 -20.459 1.00 57.38 98 VAL A C 1
ATOM 781 O O . VAL A 1 98 ? 22.761 -3.614 -21.123 1.00 57.38 98 VAL A O 1
ATOM 784 N N . ASN A 1 99 ? 24.236 -4.780 -19.893 1.00 68.50 99 ASN A N 1
ATOM 785 C CA . ASN A 1 99 ? 23.396 -5.957 -19.724 1.00 68.50 99 ASN A CA 1
ATOM 786 C C . ASN A 1 99 ? 22.048 -5.534 -19.094 1.00 68.50 99 ASN A C 1
ATOM 788 O O . ASN A 1 99 ? 22.042 -4.768 -18.132 1.00 68.50 99 ASN A O 1
ATOM 792 N N . GLN A 1 100 ? 20.912 -6.021 -19.600 1.00 67.19 100 GLN A N 1
ATOM 793 C CA . GLN A 1 100 ? 19.574 -5.640 -19.118 1.00 67.19 100 GLN A CA 1
ATOM 794 C C . GLN A 1 100 ? 19.432 -5.707 -17.584 1.00 67.19 100 GLN A C 1
ATOM 796 O O . GLN A 1 100 ? 18.769 -4.856 -16.988 1.00 67.19 100 GLN A O 1
ATOM 801 N N . ASN A 1 101 ? 20.138 -6.642 -16.941 1.00 71.94 101 ASN A N 1
ATOM 802 C CA . ASN A 1 101 ? 20.164 -6.805 -15.486 1.00 71.94 101 ASN A CA 1
ATOM 803 C C . ASN A 1 101 ? 20.839 -5.632 -14.753 1.00 71.94 101 ASN A C 1
ATOM 805 O O . ASN A 1 101 ? 20.388 -5.211 -13.689 1.00 71.94 101 ASN A O 1
ATOM 809 N N . ALA A 1 102 ? 21.904 -5.061 -15.318 1.00 77.31 102 ALA A N 1
ATOM 810 C CA . ALA A 1 102 ? 22.589 -3.924 -14.709 1.00 77.31 102 ALA A CA 1
ATOM 811 C C . ALA A 1 102 ? 21.821 -2.605 -14.926 1.00 77.31 102 ALA A C 1
ATOM 813 O O . ALA A 1 102 ? 21.840 -1.746 -14.046 1.00 77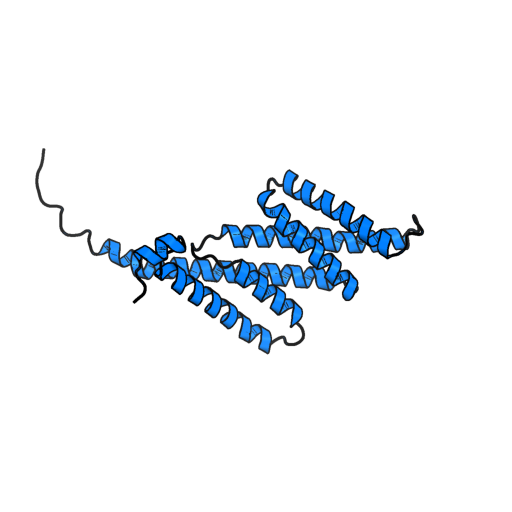.31 102 ALA A O 1
ATOM 814 N N . ALA A 1 103 ? 21.055 -2.468 -16.016 1.00 76.31 103 ALA A N 1
ATOM 815 C CA . ALA A 1 103 ? 20.157 -1.324 -16.206 1.00 76.31 103 ALA A CA 1
ATOM 816 C C . ALA A 1 103 ? 19.031 -1.296 -15.153 1.00 76.31 103 ALA A C 1
ATOM 818 O O . ALA A 1 103 ? 18.700 -0.230 -14.629 1.00 76.31 103 ALA A O 1
ATOM 819 N N . LEU A 1 104 ? 18.489 -2.467 -14.796 1.00 81.69 104 LEU A N 1
ATOM 820 C CA . LEU A 1 104 ? 17.494 -2.608 -13.731 1.00 81.69 104 LEU A CA 1
ATOM 821 C C . LEU A 1 104 ? 18.058 -2.194 -12.363 1.00 81.69 104 LEU A C 1
ATOM 823 O O . LEU A 1 104 ? 17.438 -1.400 -11.659 1.00 81.69 104 LEU A O 1
ATOM 827 N N . LEU A 1 105 ? 19.257 -2.671 -12.009 1.00 84.94 105 LEU A N 1
ATOM 828 C CA . LEU A 1 105 ? 19.916 -2.299 -10.751 1.00 84.94 105 LEU A CA 1
ATOM 829 C C . LEU A 1 105 ? 20.194 -0.794 -10.656 1.00 84.94 105 LEU A C 1
ATOM 831 O O . LEU A 1 105 ? 19.960 -0.197 -9.606 1.00 84.94 105 LEU A O 1
ATOM 835 N N . ILE A 1 106 ? 20.633 -0.161 -11.749 1.00 85.19 106 ILE A N 1
ATOM 836 C CA . ILE A 1 106 ? 20.831 1.295 -11.798 1.00 85.19 106 ILE A CA 1
ATOM 837 C C . ILE A 1 106 ? 19.506 2.025 -11.547 1.00 85.19 106 ILE A C 1
ATOM 839 O O . ILE A 1 106 ? 19.463 2.949 -10.734 1.00 85.19 106 ILE A O 1
ATOM 843 N N . CYS A 1 107 ? 18.414 1.586 -12.179 1.00 86.50 107 CYS A N 1
ATOM 844 C CA . CYS A 1 107 ? 17.089 2.163 -11.949 1.00 86.50 107 CYS A CA 1
ATOM 845 C C . CYS A 1 107 ? 16.636 2.002 -10.492 1.00 86.50 107 CYS A C 1
ATOM 847 O O . CYS A 1 107 ? 16.109 2.949 -9.917 1.00 86.50 107 CYS A O 1
ATOM 849 N N . ILE A 1 108 ? 16.889 0.848 -9.865 1.00 89.75 108 ILE A N 1
ATOM 850 C CA . ILE A 1 108 ? 16.572 0.615 -8.447 1.00 89.75 108 ILE A CA 1
ATOM 851 C C . ILE A 1 108 ? 17.341 1.582 -7.543 1.00 89.75 108 ILE A C 1
ATOM 853 O O . ILE A 1 108 ? 16.747 2.182 -6.648 1.00 89.75 108 ILE A O 1
ATOM 857 N N . ILE A 1 109 ? 18.643 1.764 -7.780 1.00 91.88 109 ILE A N 1
ATOM 858 C CA . ILE A 1 109 ? 19.480 2.673 -6.984 1.00 91.88 109 ILE A CA 1
ATOM 859 C C . ILE A 1 109 ? 18.986 4.117 -7.128 1.00 91.88 109 ILE A C 1
ATOM 861 O O . ILE A 1 109 ? 18.779 4.800 -6.124 1.00 91.88 109 ILE A O 1
ATOM 865 N N . ILE A 1 110 ? 18.750 4.571 -8.361 1.00 90.94 110 ILE A N 1
ATOM 866 C CA . ILE A 1 110 ? 18.233 5.919 -8.631 1.00 90.94 110 ILE A CA 1
ATOM 867 C C . ILE A 1 110 ? 16.850 6.091 -7.994 1.00 90.94 110 ILE A C 1
ATOM 869 O O . ILE A 1 110 ? 16.622 7.066 -7.282 1.00 90.94 110 ILE A O 1
ATOM 873 N N . GLY A 1 111 ? 15.947 5.130 -8.191 1.00 92.38 111 GLY A N 1
ATOM 874 C CA . GLY A 1 111 ? 14.595 5.151 -7.639 1.00 92.38 111 GLY A CA 1
ATOM 875 C C . GLY A 1 111 ? 14.582 5.221 -6.113 1.00 92.38 111 GLY A C 1
ATOM 876 O O . GLY A 1 111 ? 13.836 6.016 -5.546 1.00 92.38 111 GLY A O 1
ATOM 877 N N . LEU A 1 112 ? 15.464 4.479 -5.436 1.00 94.25 112 LEU A N 1
ATOM 878 C CA . LEU A 1 112 ? 15.622 4.541 -3.981 1.00 94.25 112 LEU A CA 1
ATOM 879 C C . LEU A 1 112 ? 16.018 5.947 -3.517 1.00 94.25 112 LEU A C 1
ATOM 881 O O . LEU A 1 112 ? 15.395 6.492 -2.603 1.00 94.25 112 LEU A O 1
ATOM 885 N N . VAL A 1 113 ? 17.019 6.556 -4.161 1.00 95.12 113 VAL A N 1
ATOM 886 C CA . VAL A 1 113 ? 17.461 7.921 -3.836 1.00 95.12 113 VAL A CA 1
ATOM 887 C C . VAL A 1 113 ? 16.336 8.924 -4.094 1.00 95.12 113 VAL A C 1
ATOM 889 O O . VAL A 1 113 ? 16.060 9.770 -3.240 1.00 95.12 113 VAL A O 1
ATOM 892 N N . VAL A 1 114 ? 15.632 8.804 -5.222 1.00 94.62 114 VAL A N 1
ATOM 893 C CA . VAL A 1 114 ? 14.503 9.675 -5.582 1.00 94.62 114 VAL A CA 1
ATOM 894 C C . VAL A 1 114 ? 13.366 9.558 -4.567 1.00 94.62 114 VAL A C 1
ATOM 896 O O . VAL A 1 114 ? 12.848 10.575 -4.121 1.00 94.62 114 VAL A O 1
ATOM 899 N N . ILE A 1 115 ? 13.001 8.350 -4.134 1.00 94.88 115 ILE A N 1
ATOM 900 C CA . ILE A 1 115 ? 11.929 8.152 -3.147 1.00 94.88 115 ILE A CA 1
ATOM 901 C C . ILE A 1 115 ? 12.299 8.772 -1.807 1.00 94.88 115 ILE A C 1
ATOM 903 O O . ILE A 1 115 ? 11.495 9.504 -1.233 1.00 94.88 115 ILE A O 1
ATOM 907 N N . ILE A 1 116 ? 13.505 8.509 -1.302 1.00 93.94 116 ILE A N 1
ATOM 908 C CA . ILE A 1 116 ? 13.925 9.030 0.003 1.00 93.94 116 ILE A CA 1
ATOM 909 C C . ILE A 1 116 ? 13.993 10.559 -0.034 1.00 93.94 116 ILE A C 1
ATOM 911 O O . ILE A 1 116 ? 13.472 11.214 0.870 1.00 93.94 116 ILE A O 1
ATOM 915 N N . THR A 1 117 ? 14.574 11.135 -1.089 1.00 93.81 117 THR A N 1
ATOM 916 C CA . THR A 1 117 ? 14.666 12.594 -1.251 1.00 93.81 117 THR A CA 1
ATOM 917 C C . THR A 1 117 ? 13.296 13.242 -1.449 1.00 93.81 117 THR A C 1
ATOM 919 O O . THR A 1 117 ? 13.014 14.253 -0.806 1.00 93.81 117 THR A O 1
ATOM 922 N N . ALA A 1 118 ? 12.399 12.641 -2.236 1.00 92.75 118 ALA A N 1
ATOM 923 C CA . ALA A 1 118 ? 11.027 13.118 -2.406 1.00 92.75 118 ALA A CA 1
ATOM 924 C C . ALA A 1 118 ? 10.231 13.048 -1.093 1.00 92.75 118 ALA A C 1
ATOM 926 O O . ALA A 1 118 ? 9.593 14.024 -0.697 1.00 92.75 118 ALA A O 1
ATOM 927 N N . CYS A 1 119 ? 10.297 11.928 -0.366 1.00 92.50 119 CYS A N 1
ATOM 928 C CA . CYS A 1 119 ? 9.639 11.789 0.933 1.00 92.50 119 CYS A CA 1
ATOM 929 C C . CYS A 1 119 ? 10.196 12.775 1.969 1.00 92.50 119 CYS A C 1
ATOM 931 O O . CYS A 1 119 ? 9.420 13.320 2.757 1.00 92.50 119 CYS A O 1
ATOM 933 N N . ALA A 1 120 ? 11.506 13.036 1.963 1.00 91.94 120 ALA A N 1
ATOM 934 C CA . ALA A 1 120 ? 12.127 14.036 2.827 1.00 91.94 120 ALA A CA 1
ATOM 935 C C . ALA A 1 120 ? 11.680 15.464 2.462 1.00 91.94 120 ALA A C 1
ATOM 937 O O . ALA A 1 120 ? 11.238 16.205 3.340 1.00 91.94 120 ALA A O 1
ATOM 938 N N . GLY A 1 121 ? 11.710 15.828 1.175 1.00 91.75 121 GLY A N 1
ATOM 939 C CA . GLY A 1 121 ? 11.293 17.148 0.686 1.00 91.75 121 GLY A CA 1
ATOM 940 C C . GLY A 1 121 ? 9.817 17.453 0.951 1.00 91.75 121 GLY A C 1
ATOM 941 O O . GLY A 1 121 ? 9.465 18.573 1.313 1.00 91.75 121 GLY A O 1
ATOM 942 N N . LEU A 1 122 ? 8.955 16.436 0.876 1.00 89.75 122 LEU A N 1
ATOM 943 C CA . LEU A 1 122 ? 7.529 16.556 1.185 1.00 89.75 122 LEU A CA 1
ATOM 944 C C . LEU A 1 122 ? 7.207 16.432 2.688 1.00 89.75 122 LEU A C 1
ATOM 946 O O . LEU A 1 122 ? 6.035 16.450 3.059 1.00 89.75 122 LEU A O 1
ATOM 950 N N . ARG A 1 123 ? 8.217 16.298 3.564 1.00 89.00 123 ARG A N 1
ATOM 951 C CA . ARG A 1 123 ? 8.065 16.085 5.021 1.00 89.00 123 ARG A CA 1
ATOM 952 C C . ARG A 1 123 ? 7.225 14.848 5.384 1.00 89.00 123 ARG A C 1
ATOM 954 O O . ARG A 1 123 ? 6.559 14.818 6.415 1.00 89.00 123 ARG A O 1
ATOM 961 N N . MET A 1 124 ? 7.270 13.807 4.552 1.00 89.56 124 MET A N 1
ATOM 962 C CA . MET A 1 124 ? 6.534 12.544 4.719 1.00 89.56 124 MET A CA 1
ATOM 963 C C . MET A 1 124 ? 7.480 11.360 4.947 1.00 89.56 124 MET A C 1
ATOM 965 O O . MET A 1 124 ? 7.298 10.283 4.382 1.00 89.56 124 MET A O 1
ATOM 969 N N . ILE A 1 125 ? 8.513 11.539 5.774 1.00 88.69 125 ILE A N 1
ATOM 970 C CA . ILE A 1 125 ? 9.524 10.494 5.992 1.00 88.69 125 ILE A CA 1
ATOM 971 C C . ILE A 1 125 ? 8.942 9.224 6.638 1.00 88.69 125 ILE A C 1
ATOM 973 O O . ILE A 1 125 ? 9.416 8.127 6.355 1.00 88.69 125 ILE A O 1
ATOM 977 N N . SER A 1 126 ? 7.855 9.342 7.417 1.00 87.94 126 SER A N 1
ATOM 978 C CA . SER A 1 126 ? 7.123 8.188 7.970 1.00 87.94 126 SER A CA 1
ATOM 979 C C . SER A 1 126 ? 6.580 7.253 6.883 1.00 87.94 126 SER A C 1
ATOM 981 O O . SER A 1 126 ? 6.409 6.059 7.116 1.00 87.94 126 SER A O 1
ATOM 983 N N . VAL A 1 127 ? 6.359 7.782 5.677 1.00 90.94 127 VAL A N 1
ATOM 984 C CA . VAL A 1 127 ? 5.783 7.076 4.529 1.00 90.94 127 VAL A CA 1
ATOM 985 C C . VAL A 1 127 ? 6.857 6.440 3.637 1.00 90.94 127 VAL A C 1
ATOM 987 O O . VAL A 1 127 ? 6.542 5.562 2.833 1.00 90.94 127 VAL A O 1
ATOM 990 N N . ALA A 1 128 ? 8.131 6.814 3.802 1.00 91.69 128 ALA A N 1
ATOM 991 C CA . ALA A 1 128 ? 9.221 6.391 2.920 1.00 91.69 128 ALA A CA 1
ATOM 992 C C . ALA A 1 128 ? 9.347 4.864 2.816 1.00 91.69 128 ALA A C 1
ATOM 994 O O . ALA A 1 128 ? 9.514 4.334 1.722 1.00 91.69 128 ALA A O 1
ATOM 995 N N . ARG A 1 129 ? 9.182 4.136 3.929 1.00 91.12 129 ARG A N 1
ATOM 996 C CA . ARG A 1 129 ? 9.216 2.663 3.923 1.00 91.12 129 ARG A CA 1
ATOM 997 C C . ARG A 1 129 ? 8.129 2.080 3.024 1.00 91.12 129 ARG A C 1
ATOM 999 O O . ARG A 1 129 ? 8.406 1.204 2.212 1.00 91.12 129 ARG A O 1
ATOM 1006 N N . THR A 1 130 ? 6.906 2.582 3.149 1.00 89.88 130 THR A N 1
ATOM 1007 C CA . THR A 1 130 ? 5.784 2.130 2.324 1.00 89.88 130 THR A CA 1
ATOM 1008 C C . THR A 1 130 ? 5.976 2.517 0.859 1.00 89.88 130 THR A C 1
ATOM 1010 O O . THR A 1 130 ? 5.631 1.736 -0.020 1.00 89.88 130 THR A O 1
ATOM 1013 N N . ALA A 1 131 ? 6.566 3.685 0.587 1.00 91.31 131 ALA A N 1
ATOM 1014 C CA . ALA A 1 131 ? 6.893 4.109 -0.771 1.00 91.31 131 ALA A CA 1
ATOM 1015 C C . ALA A 1 131 ? 7.956 3.224 -1.430 1.00 91.31 131 ALA A C 1
ATOM 1017 O O . ALA A 1 131 ? 7.779 2.820 -2.576 1.00 91.31 131 ALA A O 1
ATOM 1018 N N . LEU A 1 132 ? 9.009 2.852 -0.696 1.00 92.12 132 LEU A N 1
ATOM 1019 C CA . LEU A 1 132 ? 10.031 1.918 -1.173 1.00 92.12 132 LEU A CA 1
ATOM 1020 C C . LEU A 1 132 ? 9.434 0.540 -1.476 1.00 92.12 132 LEU A C 1
ATOM 1022 O O . LEU A 1 132 ? 9.718 -0.030 -2.524 1.00 92.12 132 LEU A O 1
ATOM 1026 N N . VAL A 1 133 ? 8.566 0.023 -0.602 1.00 89.94 133 VAL A N 1
ATOM 1027 C CA . VAL A 1 133 ? 7.865 -1.246 -0.855 1.00 89.94 133 VAL A CA 1
ATOM 1028 C C . VAL A 1 133 ? 6.989 -1.140 -2.107 1.00 89.94 133 VAL A C 1
ATOM 1030 O O . VAL A 1 133 ? 7.086 -1.993 -2.982 1.00 89.94 133 VAL A O 1
ATOM 1033 N N . GLY A 1 134 ? 6.184 -0.080 -2.237 1.00 87.25 134 GLY A N 1
ATOM 1034 C CA . GLY A 1 134 ? 5.353 0.146 -3.425 1.00 87.25 134 GLY A CA 1
ATOM 1035 C C . GLY A 1 134 ? 6.173 0.203 -4.718 1.00 87.25 134 GLY A C 1
ATOM 1036 O O . GLY A 1 134 ? 5.797 -0.419 -5.709 1.00 87.25 134 GLY A O 1
ATOM 1037 N N . PHE A 1 135 ? 7.324 0.875 -4.675 1.00 90.94 135 PHE A N 1
ATOM 1038 C CA . PHE A 1 135 ? 8.284 0.952 -5.775 1.00 90.94 135 PHE A CA 1
ATOM 1039 C C . PHE A 1 135 ? 8.827 -0.412 -6.193 1.00 90.94 135 PHE A C 1
ATOM 1041 O O . PHE A 1 135 ? 8.730 -0.770 -7.364 1.00 90.94 135 PHE A O 1
ATOM 1048 N N . PHE A 1 136 ? 9.354 -1.194 -5.246 1.00 88.31 136 PHE A N 1
ATOM 1049 C CA . PHE A 1 136 ? 9.915 -2.510 -5.557 1.00 88.31 136 PHE A CA 1
ATOM 1050 C C . PHE A 1 136 ? 8.890 -3.435 -6.189 1.00 88.31 136 PHE A C 1
ATOM 1052 O O . PHE A 1 136 ? 9.215 -4.159 -7.125 1.00 88.31 136 PHE A O 1
ATOM 1059 N N . ILE A 1 137 ? 7.650 -3.403 -5.707 1.00 83.88 137 ILE A N 1
ATOM 1060 C CA . ILE A 1 137 ? 6.641 -4.292 -6.262 1.00 83.88 137 ILE A CA 1
ATOM 1061 C C . ILE A 1 137 ? 6.259 -3.870 -7.687 1.00 83.88 137 ILE A C 1
ATOM 1063 O O . ILE A 1 137 ? 6.062 -4.742 -8.526 1.00 83.88 137 ILE A O 1
ATOM 1067 N N . VAL A 1 138 ? 6.202 -2.567 -7.994 1.00 85.00 138 VAL A N 1
ATOM 1068 C CA . VAL A 1 138 ? 6.004 -2.107 -9.381 1.00 85.00 138 VAL A CA 1
ATOM 1069 C C . VAL A 1 138 ? 7.143 -2.571 -10.279 1.00 85.00 138 VAL A C 1
ATOM 1071 O O . VAL A 1 138 ? 6.875 -3.138 -11.329 1.00 85.00 138 VAL A O 1
ATOM 1074 N N . ILE A 1 139 ? 8.390 -2.427 -9.831 1.00 86.00 139 ILE A N 1
ATOM 1075 C CA . ILE A 1 139 ? 9.563 -2.880 -10.585 1.00 86.00 139 ILE A CA 1
ATOM 1076 C C . ILE A 1 139 ? 9.507 -4.388 -10.864 1.00 86.00 139 ILE A C 1
ATOM 1078 O O . ILE A 1 139 ? 9.713 -4.802 -12.000 1.00 86.00 139 ILE A O 1
ATOM 1082 N N . ILE A 1 140 ? 9.195 -5.207 -9.853 1.00 83.88 140 ILE A N 1
ATOM 1083 C CA . ILE A 1 140 ? 9.066 -6.665 -10.011 1.00 83.88 140 ILE A CA 1
ATOM 1084 C C . ILE A 1 140 ? 7.924 -6.998 -10.979 1.00 83.88 140 ILE A C 1
ATOM 1086 O O . ILE A 1 140 ? 8.080 -7.833 -11.866 1.00 83.88 140 ILE A O 1
ATOM 1090 N N . TYR A 1 141 ? 6.774 -6.340 -10.832 1.00 80.12 141 TYR A N 1
ATOM 1091 C CA . TYR A 1 141 ? 5.611 -6.600 -11.676 1.00 80.12 141 TYR A CA 1
ATOM 1092 C C . TYR A 1 141 ? 5.868 -6.234 -13.143 1.00 80.12 141 TYR A C 1
ATOM 1094 O O . TYR A 1 141 ? 5.534 -7.010 -14.038 1.00 80.12 141 TYR A O 1
ATOM 1102 N N . GLU A 1 142 ? 6.473 -5.071 -13.391 1.00 78.06 142 GLU A N 1
ATOM 1103 C CA . GLU A 1 142 ? 6.831 -4.605 -14.733 1.00 78.06 142 GLU A CA 1
ATOM 1104 C C . GLU A 1 142 ? 7.911 -5.471 -15.386 1.00 78.06 142 GLU A C 1
ATOM 1106 O O . GLU A 1 142 ? 7.881 -5.653 -16.606 1.00 78.06 142 GLU A O 1
ATOM 1111 N N . ASP A 1 143 ? 8.840 -6.025 -14.604 1.00 76.38 143 ASP A N 1
ATOM 1112 C CA . ASP A 1 143 ? 9.842 -6.963 -15.115 1.00 76.38 143 ASP A CA 1
ATOM 1113 C C . ASP A 1 143 ? 9.189 -8.256 -15.628 1.00 76.38 143 ASP A C 1
ATOM 1115 O O . ASP A 1 143 ? 9.570 -8.752 -16.684 1.00 76.38 143 ASP A O 1
ATOM 1119 N N . HIS A 1 144 ? 8.136 -8.734 -14.954 1.00 74.44 144 HIS A N 1
ATOM 1120 C CA . HIS A 1 144 ? 7.388 -9.926 -15.363 1.00 74.44 144 HIS A CA 1
ATOM 1121 C C . HIS A 1 144 ? 6.372 -9.692 -16.496 1.00 74.44 144 HIS A C 1
ATOM 1123 O O . HIS A 1 144 ? 6.172 -10.586 -17.315 1.00 74.44 144 HIS A O 1
ATOM 1129 N N . HIS A 1 145 ? 5.718 -8.526 -16.554 1.00 71.12 145 HIS A N 1
ATOM 1130 C CA . HIS A 1 145 ? 4.586 -8.282 -17.469 1.00 71.12 145 HIS A CA 1
ATOM 1131 C C . HIS A 1 145 ? 4.897 -7.319 -18.622 1.00 71.12 145 HIS A C 1
ATOM 1133 O O . HIS A 1 145 ? 4.063 -7.136 -19.507 1.00 71.12 145 HIS A O 1
ATOM 1139 N N . HIS A 1 146 ? 6.069 -6.673 -18.616 1.00 68.00 146 HIS A N 1
ATOM 1140 C CA . HIS A 1 146 ? 6.545 -5.743 -19.650 1.00 68.00 146 HIS A CA 1
ATOM 1141 C C . HIS A 1 146 ? 5.546 -4.641 -20.072 1.00 68.00 146 HIS A C 1
ATOM 1143 O O . HIS A 1 146 ? 5.656 -4.088 -21.167 1.00 68.00 146 HIS A O 1
ATOM 1149 N N . SER A 1 147 ? 4.597 -4.277 -19.205 1.00 73.00 147 SER A N 1
ATOM 1150 C CA . SER A 1 147 ? 3.550 -3.292 -19.489 1.00 73.00 147 SER A CA 1
ATOM 1151 C C . SER A 1 147 ? 3.464 -2.229 -18.398 1.00 73.00 147 SER A C 1
ATOM 1153 O O . SER A 1 147 ? 3.305 -2.541 -17.219 1.00 73.00 147 SER A O 1
ATOM 1155 N N . TRP A 1 148 ? 3.478 -0.961 -18.817 1.00 71.06 148 TRP A N 1
ATOM 1156 C CA . TRP A 1 148 ? 3.270 0.205 -17.951 1.00 71.06 148 TRP A CA 1
ATOM 1157 C C . TRP A 1 148 ? 1.853 0.257 -17.355 1.00 71.06 148 TRP A C 1
ATOM 1159 O O . TRP A 1 148 ? 1.630 0.875 -16.313 1.00 71.06 148 TRP A O 1
ATOM 1169 N N . GLN A 1 149 ? 0.881 -0.403 -18.001 1.00 74.81 149 GLN A N 1
ATOM 1170 C CA . GLN A 1 149 ? -0.505 -0.447 -17.527 1.00 74.81 149 GLN A CA 1
ATOM 1171 C C . GLN A 1 149 ? -0.596 -1.136 -16.161 1.00 74.81 149 GLN A C 1
ATOM 1173 O O . GLN A 1 149 ? -1.400 -0.730 -15.324 1.00 74.81 149 GLN A O 1
ATOM 1178 N N . GLY A 1 150 ? 0.291 -2.104 -15.904 1.00 71.88 150 GLY A N 1
ATOM 1179 C CA . GLY A 1 150 ? 0.385 -2.803 -14.628 1.00 71.88 150 GLY A CA 1
ATOM 1180 C C . GLY A 1 150 ? 0.641 -1.873 -13.447 1.00 71.88 150 GLY A C 1
ATOM 1181 O O . GLY A 1 150 ? -0.043 -1.960 -12.432 1.00 71.88 150 GLY A O 1
ATOM 1182 N N . ALA A 1 151 ? 1.571 -0.925 -13.585 1.00 75.88 151 ALA A N 1
ATOM 1183 C CA . ALA A 1 151 ? 1.876 0.038 -12.528 1.00 75.88 151 ALA A CA 1
ATOM 1184 C C . ALA A 1 151 ? 0.674 0.935 -12.189 1.00 75.88 151 ALA A C 1
ATOM 1186 O O . ALA A 1 151 ? 0.424 1.242 -11.019 1.00 75.88 151 ALA A O 1
ATOM 1187 N N . VAL A 1 152 ? -0.093 1.336 -13.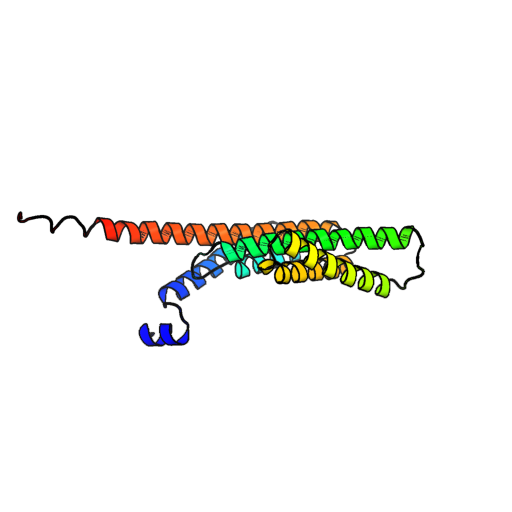208 1.00 80.62 152 VAL A N 1
ATOM 1188 C CA . VAL A 1 152 ? -1.263 2.210 -13.051 1.00 80.62 152 VAL A CA 1
ATOM 1189 C C . VAL A 1 152 ? -2.426 1.468 -12.404 1.00 80.62 152 VAL A C 1
ATOM 1191 O O . VAL A 1 152 ? -2.964 1.950 -11.406 1.00 80.62 152 VAL A O 1
ATOM 1194 N N . ILE A 1 153 ? -2.788 0.298 -12.935 1.00 81.69 153 ILE A N 1
ATOM 1195 C CA . ILE A 1 153 ? -3.896 -0.514 -12.412 1.00 81.69 153 ILE A CA 1
ATOM 1196 C C . ILE A 1 153 ? -3.593 -0.925 -10.971 1.00 81.69 153 ILE A C 1
ATOM 1198 O O . ILE A 1 153 ? -4.426 -0.735 -10.088 1.00 81.69 153 ILE A O 1
ATOM 1202 N N . ARG A 1 154 ? -2.354 -1.333 -10.685 1.00 81.31 154 ARG A N 1
ATOM 1203 C CA . ARG A 1 154 ? -1.899 -1.624 -9.326 1.00 81.31 154 ARG A CA 1
ATOM 1204 C C . ARG A 1 154 ? -2.075 -0.435 -8.384 1.00 81.31 154 ARG A C 1
ATOM 1206 O O . ARG A 1 154 ? -2.621 -0.589 -7.291 1.00 81.31 154 ARG A O 1
ATOM 1213 N N . SER A 1 155 ? -1.576 0.740 -8.772 1.00 82.38 155 SER A N 1
ATOM 1214 C CA . SER A 1 155 ? -1.688 1.950 -7.951 1.00 82.38 155 SER A CA 1
ATOM 1215 C C . SER A 1 155 ? -3.158 2.262 -7.653 1.00 82.38 155 SER A C 1
ATOM 1217 O O . SER A 1 155 ? -3.516 2.528 -6.503 1.00 82.38 155 SER A O 1
ATOM 1219 N N . ALA A 1 156 ? -4.030 2.122 -8.656 1.00 85.75 156 ALA A N 1
ATOM 1220 C CA . ALA A 1 156 ? -5.470 2.286 -8.500 1.00 85.75 156 ALA A CA 1
ATOM 1221 C C . ALA A 1 156 ? -6.077 1.254 -7.532 1.00 85.75 156 ALA A C 1
ATOM 1223 O O . ALA A 1 156 ? -6.810 1.644 -6.624 1.00 85.75 156 ALA A O 1
ATOM 1224 N N . SER A 1 157 ? -5.724 -0.028 -7.650 1.00 84.69 157 SER A N 1
ATOM 1225 C CA . SER A 1 157 ? -6.197 -1.104 -6.766 1.00 84.69 157 SER A CA 1
ATOM 1226 C C . SER A 1 157 ? -5.786 -0.891 -5.312 1.00 84.69 157 SER A C 1
ATOM 1228 O O . SER A 1 157 ? -6.590 -1.075 -4.395 1.00 84.69 157 SER A O 1
ATOM 1230 N N . VAL A 1 158 ? -4.554 -0.433 -5.079 1.00 82.62 158 VAL A N 1
ATOM 1231 C CA . VAL A 1 158 ? -4.074 -0.121 -3.730 1.00 82.62 158 VAL A CA 1
ATOM 1232 C C . VAL A 1 158 ? -4.809 1.082 -3.145 1.00 82.62 158 VAL A C 1
ATOM 1234 O O . VAL A 1 158 ? -5.250 1.030 -1.994 1.00 82.62 158 VAL A O 1
ATOM 1237 N N . VAL A 1 159 ? -4.979 2.157 -3.923 1.00 86.44 159 VAL A N 1
ATOM 1238 C CA . VAL A 1 159 ? -5.730 3.343 -3.487 1.00 86.44 159 VAL A CA 1
ATOM 1239 C C . VAL A 1 159 ? -7.179 2.973 -3.175 1.00 86.44 159 VAL A C 1
ATOM 1241 O O . VAL A 1 159 ? -7.664 3.310 -2.096 1.00 86.44 159 VAL A O 1
ATOM 1244 N N . ALA A 1 160 ? -7.838 2.214 -4.049 1.00 87.75 160 ALA A N 1
ATOM 1245 C CA . ALA A 1 160 ? -9.204 1.740 -3.856 1.00 87.75 160 ALA A CA 1
ATOM 1246 C C . ALA A 1 160 ? -9.346 0.871 -2.594 1.00 87.75 160 ALA A C 1
ATOM 1248 O O . ALA A 1 160 ? -10.239 1.113 -1.781 1.00 87.75 160 ALA A O 1
ATOM 1249 N N . GLY A 1 161 ? -8.427 -0.073 -2.364 1.00 85.56 161 GLY A N 1
ATOM 1250 C CA . GLY A 1 161 ? -8.418 -0.897 -1.152 1.00 85.56 161 GLY A CA 1
ATOM 1251 C C . GLY A 1 161 ? -8.240 -0.063 0.121 1.00 85.56 161 GLY A C 1
ATOM 1252 O O . GLY A 1 161 ? -8.976 -0.235 1.095 1.00 85.56 161 GLY A O 1
ATOM 1253 N N . CYS A 1 162 ? -7.322 0.908 0.106 1.00 88.88 162 CYS A N 1
ATOM 1254 C CA . CYS A 1 162 ? -7.140 1.821 1.235 1.00 88.88 162 CYS A CA 1
ATOM 1255 C C . CYS A 1 162 ? -8.374 2.712 1.469 1.00 88.88 162 CYS A C 1
ATOM 1257 O O . CYS A 1 162 ? -8.727 2.982 2.619 1.00 88.88 162 CYS A O 1
ATOM 1259 N N . MET A 1 163 ? -9.031 3.179 0.402 1.00 87.62 163 MET A N 1
ATOM 1260 C CA . MET A 1 163 ? -10.258 3.978 0.486 1.00 87.62 163 MET A CA 1
ATOM 1261 C C . MET A 1 163 ? -11.407 3.174 1.092 1.00 87.62 163 MET A C 1
ATOM 1263 O O . MET A 1 163 ? -12.062 3.657 2.014 1.00 87.62 163 MET A O 1
ATOM 1267 N N . ALA A 1 164 ? -11.611 1.935 0.644 1.00 87.56 164 ALA A N 1
ATOM 1268 C CA . ALA A 1 164 ? -12.607 1.039 1.220 1.00 87.56 164 ALA A CA 1
ATOM 1269 C C . ALA A 1 164 ? -12.340 0.785 2.717 1.00 87.56 164 ALA A C 1
ATOM 1271 O O . ALA A 1 164 ? -13.263 0.852 3.531 1.00 87.56 164 ALA A O 1
ATOM 1272 N N . GLY A 1 165 ? -11.073 0.603 3.106 1.00 84.94 165 GLY A N 1
ATOM 1273 C CA . GLY A 1 165 ? -10.683 0.454 4.513 1.00 84.94 165 GLY A CA 1
ATOM 1274 C C . GLY A 1 165 ? -10.998 1.695 5.346 1.00 84.94 165 GLY A C 1
ATOM 1275 O O . GLY A 1 165 ? -11.551 1.597 6.441 1.00 84.94 165 GLY A O 1
ATOM 1276 N N . LEU A 1 166 ? -10.728 2.883 4.799 1.00 86.81 166 LEU A N 1
ATOM 1277 C CA . LEU A 1 166 ? -11.079 4.155 5.429 1.00 86.81 166 LEU A CA 1
ATOM 1278 C C . LEU A 1 166 ? -12.596 4.301 5.619 1.00 86.81 166 LEU A C 1
ATOM 1280 O O . LEU A 1 166 ? -13.037 4.733 6.686 1.00 86.81 166 LEU A O 1
ATOM 1284 N N . CYS A 1 167 ? -13.384 3.951 4.599 1.00 87.44 167 CYS A N 1
ATOM 1285 C CA . CYS A 1 167 ? -14.842 3.976 4.660 1.00 87.44 167 CYS A CA 1
ATOM 1286 C C . CYS A 1 167 ? -15.356 3.059 5.771 1.00 87.44 167 CYS A C 1
ATOM 1288 O O . CYS A 1 167 ? -16.125 3.514 6.610 1.00 87.44 167 CYS A O 1
ATOM 1290 N N . ILE A 1 168 ? -14.869 1.819 5.842 1.00 86.69 168 ILE A N 1
ATOM 1291 C CA . ILE A 1 168 ? -15.277 0.854 6.869 1.00 86.69 168 ILE A CA 1
ATOM 1292 C C . ILE A 1 168 ? -14.894 1.346 8.270 1.00 86.69 168 ILE A C 1
ATOM 1294 O O . ILE A 1 168 ? -15.758 1.400 9.144 1.00 86.69 168 ILE A O 1
ATOM 1298 N N . ASN A 1 169 ? -13.655 1.801 8.483 1.00 86.69 169 ASN A N 1
ATOM 1299 C CA . ASN A 1 169 ? -13.237 2.364 9.774 1.00 86.69 169 ASN A CA 1
ATOM 1300 C C . ASN A 1 169 ? -14.142 3.536 10.202 1.00 86.69 169 ASN A C 1
ATOM 1302 O O . ASN A 1 169 ? -14.557 3.622 11.358 1.00 86.69 169 ASN A O 1
ATOM 1306 N N . LYS A 1 170 ? -14.509 4.426 9.269 1.00 86.38 170 LYS A N 1
ATOM 1307 C CA . LYS A 1 170 ? -15.424 5.541 9.555 1.00 86.38 170 LYS A CA 1
ATOM 1308 C C . LYS A 1 170 ? -16.855 5.081 9.829 1.00 86.38 170 LYS A C 1
ATOM 1310 O O . LYS A 1 170 ? -17.474 5.622 10.742 1.00 86.38 170 LYS A O 1
ATOM 1315 N N . SER A 1 171 ? -17.369 4.100 9.091 1.00 86.62 171 SER A N 1
ATOM 1316 C CA . SER A 1 171 ? -18.710 3.545 9.300 1.00 86.62 171 SER A CA 1
ATOM 1317 C C . SER A 1 171 ? -18.848 2.901 10.677 1.00 86.62 171 SER A C 1
ATOM 1319 O O . SER A 1 171 ? -19.826 3.160 11.375 1.00 86.62 171 SER A O 1
ATOM 1321 N N . PHE A 1 172 ? -17.847 2.134 11.115 1.00 84.69 172 PHE A N 1
ATOM 1322 C CA . PHE A 1 172 ? -17.832 1.540 12.454 1.00 84.69 172 PHE A CA 1
ATOM 1323 C C . PHE A 1 172 ? -17.664 2.591 13.554 1.00 84.69 172 PHE A C 1
ATOM 1325 O O . PHE A 1 172 ? -18.386 2.554 14.550 1.00 84.69 172 PHE A O 1
ATOM 1332 N N . ALA A 1 173 ? -16.786 3.581 13.359 1.00 83.44 173 ALA A N 1
ATOM 1333 C CA . ALA A 1 173 ? -16.652 4.694 14.297 1.00 83.44 173 ALA A CA 1
ATOM 1334 C C . ALA A 1 173 ? -17.959 5.492 14.440 1.00 83.44 173 ALA A C 1
ATOM 1336 O O . ALA A 1 173 ? -18.331 5.879 15.547 1.00 83.44 173 ALA A O 1
ATOM 1337 N N . TRP A 1 174 ? -18.666 5.732 13.333 1.00 85.31 174 TRP A N 1
ATOM 1338 C CA . TRP A 1 174 ? -19.976 6.377 13.344 1.00 85.31 174 TRP A CA 1
ATOM 1339 C C . TRP A 1 174 ? -21.025 5.508 14.047 1.00 85.31 174 TRP A C 1
ATOM 1341 O O . TRP A 1 174 ? -21.693 5.997 14.953 1.00 85.31 174 TRP A O 1
ATOM 1351 N N . GLY A 1 175 ? -21.114 4.217 13.713 1.00 82.31 175 GLY A N 1
ATOM 1352 C CA . GLY A 1 175 ? -22.070 3.288 14.323 1.00 82.31 175 GLY A CA 1
ATOM 1353 C C . GLY A 1 175 ? -21.885 3.154 15.836 1.00 82.31 175 GLY A C 1
ATOM 1354 O O . GLY A 1 175 ? -22.854 3.244 16.586 1.00 82.31 175 GLY A O 1
ATOM 1355 N N . SER A 1 176 ? -20.637 3.044 16.301 1.00 78.12 176 SER A N 1
ATOM 1356 C CA . SER A 1 176 ? -20.314 3.020 17.732 1.00 78.12 176 SER A CA 1
ATOM 1357 C C . SER A 1 176 ? -20.716 4.328 18.428 1.00 78.12 176 SER A C 1
ATOM 1359 O O . SER A 1 176 ? -21.355 4.309 19.479 1.00 78.12 176 SER A O 1
ATOM 1361 N N . ARG A 1 177 ? -20.453 5.490 17.811 1.00 77.62 177 ARG A N 1
ATOM 1362 C CA . ARG A 1 177 ? -20.889 6.790 18.356 1.00 77.62 177 ARG A CA 1
ATOM 1363 C C . ARG A 1 177 ? -22.404 6.940 18.415 1.00 77.62 177 ARG A C 1
ATOM 1365 O O . ARG A 1 177 ? -22.886 7.545 19.359 1.00 77.62 177 ARG A O 1
ATOM 1372 N N . VAL A 1 178 ? -23.147 6.432 17.438 1.00 80.38 178 VAL A N 1
ATOM 1373 C CA . VAL A 1 178 ? -24.615 6.505 17.447 1.00 80.38 178 VAL A CA 1
ATOM 1374 C C . VAL A 1 178 ? -25.184 5.593 18.534 1.00 80.38 178 VAL A C 1
ATOM 1376 O O . VAL A 1 178 ? -25.943 6.054 19.379 1.00 80.38 178 VAL A O 1
ATOM 1379 N N . LEU A 1 179 ? -24.741 4.334 18.589 1.00 75.56 179 LEU A N 1
ATOM 1380 C CA . LEU A 1 179 ? -25.247 3.341 19.543 1.00 75.56 179 LEU A CA 1
ATOM 1381 C C . LEU A 1 179 ? -24.874 3.647 21.003 1.00 75.56 179 LEU A C 1
ATOM 1383 O O . LEU A 1 179 ? -25.663 3.385 21.910 1.00 75.56 179 LEU A O 1
ATOM 1387 N N . PHE A 1 180 ? -23.682 4.198 21.252 1.00 67.75 180 PHE A N 1
ATOM 1388 C CA . PHE A 1 180 ? -23.200 4.484 22.610 1.00 67.75 180 PHE A CA 1
ATOM 1389 C C . PHE A 1 180 ? -23.266 5.969 22.994 1.00 67.75 180 PHE A C 1
ATOM 1391 O O . PHE A 1 180 ? -23.311 6.287 24.182 1.00 67.75 180 PHE A O 1
ATOM 1398 N N . GLY A 1 181 ? -23.319 6.890 22.029 1.00 55.19 181 GLY A N 1
ATOM 1399 C CA . GLY A 1 181 ? -23.456 8.328 22.281 1.00 55.19 181 GLY A CA 1
ATOM 1400 C C . GLY A 1 181 ? -24.853 8.728 22.752 1.00 55.19 181 GLY A C 1
ATOM 1401 O O . GLY A 1 181 ? -24.979 9.669 23.535 1.00 55.19 181 GLY A O 1
ATOM 1402 N N . GLU A 1 182 ? -25.898 7.983 22.377 1.00 52.41 182 GLU A N 1
ATOM 1403 C CA . GLU A 1 182 ? -27.235 8.181 22.955 1.00 52.41 182 GLU A CA 1
ATOM 1404 C C . GLU A 1 182 ? -27.296 7.798 24.442 1.00 52.41 182 GLU A C 1
ATOM 1406 O O . GLU A 1 182 ? -27.991 8.455 25.219 1.00 52.41 182 GLU A O 1
ATOM 1411 N N . LYS A 1 183 ? -26.489 6.824 24.890 1.00 45.62 183 LYS A N 1
ATOM 1412 C CA . LYS A 1 183 ? -26.452 6.402 26.303 1.00 45.62 183 LYS A CA 1
ATOM 1413 C C . LYS A 1 183 ? -25.901 7.459 27.266 1.00 45.62 183 LYS A C 1
ATOM 1415 O O . LYS A 1 183 ? -26.188 7.371 28.452 1.00 45.62 183 LYS A O 1
ATOM 1420 N N . MET A 1 184 ? -25.166 8.466 26.787 1.00 44.94 184 MET A N 1
ATOM 1421 C CA . MET A 1 184 ? -24.641 9.558 27.627 1.00 44.94 184 MET A CA 1
ATOM 1422 C C . MET A 1 184 ? -25.581 10.771 27.712 1.00 44.94 184 MET A C 1
ATOM 1424 O O . MET A 1 184 ? -25.396 11.624 28.575 1.00 44.94 184 MET A O 1
ATOM 1428 N N . LYS A 1 185 ? -26.610 10.862 26.854 1.00 44.59 185 LYS A N 1
ATOM 1429 C CA . LYS A 1 185 ? -27.648 11.907 26.950 1.00 44.59 185 LYS A CA 1
ATOM 1430 C C . LYS A 1 185 ? -28.817 11.523 27.866 1.00 44.59 185 LYS A C 1
ATOM 1432 O O . LYS A 1 185 ? -29.569 12.404 28.274 1.00 44.59 185 LYS A O 1
ATOM 1437 N N . GLY A 1 186 ? -28.961 10.240 28.209 1.00 44.00 186 GLY A N 1
ATOM 1438 C CA . GLY A 1 186 ? -30.037 9.729 29.069 1.00 44.00 186 GLY A CA 1
ATOM 1439 C C . GLY A 1 186 ? -29.775 9.808 30.579 1.00 44.00 186 GLY A C 1
ATOM 1440 O O . GLY A 1 186 ? -30.715 9.680 31.354 1.00 44.00 186 GLY A O 1
ATOM 1441 N N . THR A 1 187 ? -28.534 10.045 31.011 1.00 45.34 187 THR A N 1
ATOM 1442 C CA . THR A 1 187 ? -28.125 10.001 32.435 1.00 45.34 187 THR A CA 1
ATOM 1443 C C . THR A 1 187 ? -27.772 11.372 33.022 1.00 45.34 187 THR A C 1
ATOM 1445 O O . THR A 1 187 ? -27.181 11.449 34.092 1.00 45.34 187 THR A O 1
ATOM 1448 N N . GLY A 1 188 ? -28.118 12.461 32.325 1.00 40.59 188 GLY A N 1
ATOM 1449 C CA . GLY A 1 188 ? -27.808 13.846 32.716 1.00 40.59 188 GLY A CA 1
ATOM 1450 C C . GLY A 1 188 ? -29.028 14.733 32.987 1.00 40.59 188 GLY A C 1
ATOM 1451 O O . GLY A 1 188 ? -28.908 15.952 32.954 1.00 40.59 188 GLY A O 1
ATOM 1452 N N . LYS A 1 189 ? -30.215 14.154 33.208 1.00 39.34 189 LYS A N 1
ATOM 1453 C CA . LYS A 1 189 ? -31.411 14.878 33.677 1.00 39.34 189 LYS A CA 1
ATOM 1454 C C . LYS A 1 189 ? -31.894 14.252 34.981 1.00 39.34 189 LYS A C 1
ATOM 1456 O O . LYS A 1 189 ? -32.816 13.445 34.977 1.00 39.34 189 LYS A O 1
ATOM 1461 N N . GLY A 1 190 ? -31.232 14.577 36.084 1.00 39.62 190 GLY A N 1
ATOM 1462 C CA . GLY A 1 190 ? -31.638 14.074 37.395 1.00 39.62 190 GLY A CA 1
ATOM 1463 C C . GLY A 1 190 ? -30.638 14.331 38.513 1.00 39.62 190 GLY A C 1
ATOM 1464 O O . GLY A 1 190 ? -30.412 13.430 39.305 1.00 39.62 190 GLY A O 1
ATOM 1465 N N . ALA A 1 191 ? -30.000 15.501 38.539 1.00 37.75 191 ALA A N 1
ATOM 1466 C CA . ALA A 1 191 ? -29.289 16.025 39.709 1.00 37.75 191 ALA A CA 1
ATOM 1467 C C . ALA A 1 191 ? -28.901 17.488 39.438 1.00 37.75 191 ALA A C 1
ATOM 1469 O O . ALA A 1 191 ? -27.724 17.816 39.344 1.00 37.75 191 ALA A O 1
ATOM 1470 N N . ASP A 1 192 ? -29.890 18.355 39.225 1.00 36.28 192 ASP A N 1
ATOM 1471 C CA . ASP A 1 192 ? -29.687 19.791 39.423 1.00 36.28 192 ASP A CA 1
ATOM 1472 C C . ASP A 1 192 ? -30.885 20.301 40.218 1.00 36.28 192 ASP A C 1
ATOM 1474 O O . ASP A 1 192 ? -32.016 20.353 39.732 1.00 36.28 192 ASP A O 1
ATOM 1478 N N . GLY A 1 193 ? -30.635 20.475 41.505 1.00 39.12 193 GLY A N 1
ATOM 1479 C CA . GLY A 1 193 ? -31.620 20.680 42.551 1.00 39.12 193 GLY A CA 1
ATOM 1480 C C . GLY A 1 193 ? -30.902 20.634 43.887 1.00 39.12 193 GLY A C 1
ATOM 1481 O O . GLY A 1 193 ? -30.982 19.632 44.586 1.00 39.12 193 GLY A O 1
ATOM 1482 N N . ASP A 1 194 ? -30.064 21.639 44.147 1.00 31.61 194 ASP A N 1
ATOM 1483 C CA . ASP A 1 194 ? -30.277 22.562 45.270 1.00 31.61 194 ASP A CA 1
ATOM 1484 C C . ASP A 1 194 ? -29.052 23.446 45.565 1.00 31.61 194 ASP A C 1
ATOM 1486 O O . ASP A 1 194 ? -27.923 22.974 45.660 1.00 31.61 194 ASP A O 1
ATOM 1490 N N . SER A 1 195 ? -29.365 24.726 45.819 1.00 31.03 195 SER A N 1
ATOM 1491 C CA . SER A 1 195 ? -28.664 25.678 46.701 1.00 31.03 195 SER A CA 1
ATOM 1492 C C . SER A 1 195 ? -27.272 26.166 46.267 1.00 31.03 195 SER A C 1
ATOM 1494 O O . SER A 1 195 ? -26.278 25.466 46.389 1.00 31.03 195 SER A O 1
ATOM 1496 N N . ILE A 1 196 ? -27.141 27.383 45.723 1.00 35.66 196 ILE A N 1
ATOM 1497 C CA . ILE A 1 196 ? -27.031 28.654 46.481 1.00 35.66 196 ILE A CA 1
ATOM 1498 C C . ILE A 1 196 ? -25.949 28.572 47.577 1.00 35.66 196 ILE A C 1
ATOM 1500 O O . ILE A 1 196 ? -26.218 28.049 48.657 1.00 35.66 196 ILE A O 1
ATOM 1504 N N . TYR A 1 197 ? -24.734 29.038 47.267 1.00 37.66 197 TYR A N 1
ATOM 1505 C CA . TYR A 1 197 ? -24.028 30.223 47.805 1.00 37.66 197 TYR A CA 1
ATOM 1506 C C . TYR A 1 197 ? -22.585 30.243 47.283 1.00 37.66 197 TYR A C 1
ATOM 1508 O O . TYR A 1 197 ? -21.921 29.185 47.333 1.00 37.66 197 TYR A O 1
#

Organism: NCBI:txid2508721

pLDDT: mean 79.38, std 14.14, range [31.03, 95.12]

Radius of gyration: 23.65 Å; chains: 1; bounding box: 58×47×75 Å

Secondary structure (DSSP, 8-state):
---HHHHHHHH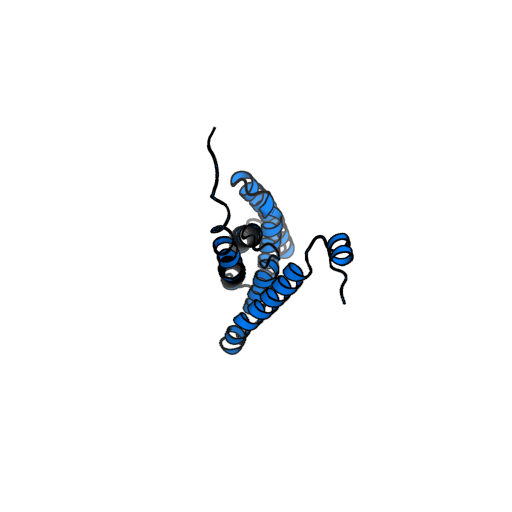SS-HHHHHHHHHHHHHHHHHHHHHHHH-GGGHHHHHHHHHHHHHH--TT--SHHHHHHHHHHHHHHHHHHHHHHHHHHHHHTTS----HHHHHHHHHHHHHHHHHHHHHHTT-GGGHHHHHHHHHHHHHHHHHH--HHHHHHHHHHHHHHHHHHHHHHHHHHHHHHHHHHGGGTSSSSS-------

Foldseek 3Di:
DDDQVVCCVVPVDGPVLVVLLVCLLVVLVVVLVVVCVVCVVCVVLSVLLNVLQNQLADSLLDLVRLVLLLVLLVLLLVLLLVLLVVLVVCVVVVPDPDDSVVSLVVSLVVSLVVLCVVCVVVVNNVSSVSNNVSNVVSNVVCVVPVDSVVSVSNSVSSNNSSVSNNVSSVVSVVVCCVVCVVVVVVPPPDDDDDDDD

InterPro domains:
  IPR049453 Integral membrane bound transporter domain [PF13515] (43-168)

=== Feature glossary ===
The record interleaves many kinds of information about one protein. Here is each kind framed as the question it answers.

Q: What does the local fold look like, residue by residue?
A: The Foldseek 3Di string encodes local tertiary geometry as a 20-letter alphabet — one character per residue — derived from the relative positions of nearby Cα atoms. Unlike the amino-acid sequence, 3Di is a direct function of the 3D structure, so two proteins with the same fold have similar 3Di strings even at low sequence identity.

Q: Which residues are in helices, strands, or loops?
A: The SS8 string is DSSP's per-residue secondary-structure call. α-helix (H) means an i→i+4 H-bond ladder; β-strand (E) means the residue participates in a β-sheet; 3₁₀ (G) and π (I) are tighter and wider helices; T/S are turns/bends; '-' is loop.

Q: How big and how compact is the whole molecule?
A: Radius of gyration (Rg) is the root-mean-square distance of Cα atoms from their centroid — a single number for overall size and compactness. A globular domain of N residues has Rg ≈ 2.2·N^0.38 Å; an extended or disordered chain has a much larger Rg. The Cα contact count is the number of residue pairs whose Cα atoms are within 8 Å and are more than four positions apart in sequence — a standard proxy for tertiary packing density. The bounding box is the smallest axis-aligned box enclosing all Cα atoms.

Q: Where is each backbone atom in 3D?
A: Structure coordinates are given as an mmCIF _atom_site loop: one row per atom with element, residue name, chain id, sequence number, and x/y/z position in Å. Only the four main-chain atoms per residue are included here; side chains are omitted to keep the record compact.

Q: What is the amino-acid chain?
A: Primary structure: the covalent order of the twenty standard amino acids along the backbone. Two proteins with the same sequence will (almost always) fold to the same structure; two with 30% identity often share a fold but not the details.

Q: What if only a Cα trace is available?
A: Three-state secondary structure (P-SEA) collapses the eight DSSP classes into helix (a), strand (b), and coil (c). P-SEA assigns these from Cα geometry alone — distances and angles — without requiring backbone oxygens, so it works on any Cα trace.

Q: What family and function is it annotated with?
A: Database cross-references. InterPro integrates a dozen domain/family signature databases into unified entries with residue-range hits. GO terms attach function/process/location labels with evidence codes. CATH codes position the fold in a four-level structural taxonomy. Organism is the NCBI-taxonomy species name.

Q: How confident is the AlphaFold model at each residue?
A: pLDDT is the predicted lDDT-Cα score: AlphaFold's confidence that the local environment of each residue (all inter-atomic distances within 15 Å) is correctly placed. It is a per-residue number between 0 and 100, with higher meaning more reliable.

Q: How mobile is each atom in the crystal?
A: B-factor (Debye–Wa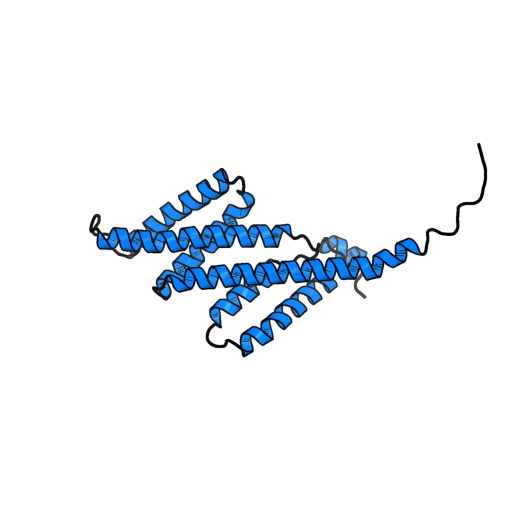ller factor) reflects atomic displacement in the crystal lattice. It is an experimental observable (units Å²), not a prediction; low values mean the atom is pinned down, high values mean it moves or is heterogeneous across the crystal.

Q: Which residues are buried vs exposed?
A: SASA measures how much of the protein is reachable by solvent. It is computed by rolling a water-sized probe over the atomic surface and summing the exposed area (Å²). Per-residue SASA distinguishes core (buried, low SASA) from surface (exposed, high SASA) residues; total SASA is a whole-molecule size measure.

Q: What do the diagnostic plots show?
A: Plot images: a contact map (which residues are close in 3D, as an N×N binary image), a Ramachandran scatter (backbone torsion angles, revealing secondary-structure composition at a glance), and — for AlphaFold structures — a PAE heatmap (pairwise prediction confidence).

Q: What known structures does this most resemble?
A: The Foldseek neighbor list gives the closest experimentally determined structures in the PDB, ranked by structural alignment. TM-score near 1 means near-identical fold; near 0.3 means only rough topology match. This is how one finds what a novel AlphaFold prediction most resembles in the solved-structure universe.

Q: Are the domains correctly placed relative to each other?
A: Predicted aligned error is AlphaFold's pairwise confidence. Unlike pLDDT (per-residue), PAE is per-residue-pair and captures whether two parts of the structure are correctly placed relative to each other. Units are ångströms of expected positional error.

Q: What do the rendered images show?
A: Structure images are PyMOL renders from six orthogonal camera directions. Cartoon representation draws helices as coils and strands as arrows; sticks shows the backbone as bonds; surface shows the solvent-excluded envelope. Rainbow coloring maps sequence position to hue (blue→red, N→C); chain coloring assigns a distinct color per polypeptide.

Q: What are the backbone torsion angles?
A: φ (phi) and ψ (psi) are the two rotatable backbone dihedrals per residue: φ is the C(i-1)–N–Cα–C torsion, ψ is the N–Cα–C–N(i+1) torsion, both in degrees on (−180°, 180°]. α-helical residues cluster near (−60°, −45°); β-strand residues near (−120°, +130°). A Ramachandran plot is simply a scatter of (φ, ψ) for every residue.